Protein AF-A0A7S2SQF0-F1 (afdb_monomer)

Mean predicted aligned error: 17.03 Å

Secondary structure (DSSP, 8-state):
----------S------------------HHHHHHHHHHTT--------------------------------TT--HHHHHHHHHHHHHHTTHHHH-TT-S-GGG-PPPPTTEEE-SSTTEEEE-STTTTT-EEE-S-SSSS--S-HHHHTTS-HHHHHHHHHHHHHHHHHHHHHTGGGS-HHHHHHHHHHHHHHHHHHHH--HHHHHHHHHHHHHH--

Solvent-accessible surface area (backbone atoms only — not comparable to full-atom values): 14248 Å² total; per-residue (Å²): 142,84,82,89,81,86,86,87,78,82,96,79,85,89,85,79,88,85,85,89,84,89,84,80,91,76,92,74,53,76,70,58,58,61,54,56,70,64,58,81,79,70,86,79,91,82,82,88,84,90,80,90,80,86,91,84,83,90,78,92,73,90,72,75,76,76,75,77,78,72,74,71,66,85,80,63,54,69,26,45,54,50,51,48,52,48,48,52,57,26,57,80,39,32,73,51,38,39,71,73,55,69,63,62,93,77,43,71,79,72,58,92,52,38,44,69,68,93,42,90,40,33,30,38,21,73,33,93,91,36,56,76,43,75,49,73,64,52,66,84,82,60,84,78,52,88,40,70,80,56,53,71,71,50,56,45,62,56,50,40,49,32,33,42,49,14,47,53,47,50,50,51,53,50,60,76,46,44,87,83,40,59,71,66,60,49,52,53,51,51,53,51,51,51,54,49,46,55,51,50,69,66,59,55,35,71,61,29,46,55,41,30,53,52,54,60,62,71,77,108

pLDDT: mean 78.02, std 21.54, range [37.31, 98.44]

Foldseek 3Di:
DDDDDDDDDDPPDDDDDDDDDDDDDDPDDPVNVVVVVVPVPDDDDDDDDDDDDDDDDDDDDPPPPPPPPPVPPVPADPLQVVLLVLLVLCLVQVCQLPVCPQVLVPQDDDDPQWDDDPDRQWIQGHDPVRHGPIGRPTDPPDDQPSDSVRSSPDQLVSSLVSSLRSLVVVLVVLVVCVVVDDPVCSVVVNVVSVVVNVVSVVDDRVVSVVSSVVRVVVVD

Organism: NCBI:txid96639

Structure (mmCIF, N/CA/C/O backbone):
data_AF-A0A7S2SQF0-F1
#
_entry.id   AF-A0A7S2SQF0-F1
#
loop_
_atom_site.group_PDB
_atom_site.id
_atom_site.type_symbol
_atom_site.label_atom_id
_atom_site.label_alt_id
_atom_site.label_comp_id
_atom_site.label_asym_id
_atom_site.label_entity_id
_atom_site.label_seq_id
_atom_site.pdbx_PDB_ins_code
_atom_site.Cartn_x
_atom_site.Cartn_y
_atom_site.Cartn_z
_atom_site.occupancy
_atom_site.B_iso_or_equiv
_atom_site.auth_seq_id
_atom_site.auth_comp_id
_atom_site.auth_asym_id
_atom_site.auth_atom_id
_atom_site.pdbx_PDB_model_num
ATOM 1 N N . MET A 1 1 ? 41.774 39.369 -26.137 1.00 52.53 1 MET A N 1
ATOM 2 C CA . MET A 1 1 ? 41.280 40.524 -25.366 1.00 52.53 1 MET A CA 1
ATOM 3 C C . MET A 1 1 ? 39.930 40.879 -25.949 1.00 52.53 1 MET A C 1
ATOM 5 O O . MET A 1 1 ? 39.892 41.447 -27.031 1.00 52.53 1 MET A O 1
ATOM 9 N N . MET A 1 2 ? 38.853 40.401 -25.329 1.00 57.66 2 MET A N 1
ATOM 10 C CA . MET A 1 2 ? 37.502 40.868 -25.622 1.00 57.66 2 MET A CA 1
ATOM 11 C C . MET A 1 2 ? 36.942 41.426 -24.329 1.00 57.66 2 MET A C 1
ATOM 13 O O . MET A 1 2 ? 37.051 40.792 -23.280 1.00 57.66 2 MET A O 1
ATOM 17 N N . ASP A 1 3 ? 36.501 42.661 -24.481 1.00 54.75 3 ASP A N 1
ATOM 18 C CA . ASP A 1 3 ? 36.140 43.633 -23.474 1.00 54.75 3 ASP A CA 1
ATOM 19 C C . ASP A 1 3 ? 34.702 43.424 -22.991 1.00 54.75 3 ASP A C 1
ATOM 21 O O . ASP A 1 3 ? 33.884 42.777 -23.652 1.00 54.75 3 ASP A O 1
ATOM 25 N N . GLU A 1 4 ? 34.456 43.980 -21.818 1.00 59.50 4 GLU A N 1
ATOM 26 C CA . GLU A 1 4 ? 33.266 43.926 -20.983 1.00 59.50 4 GLU A CA 1
ATOM 27 C C . GLU A 1 4 ? 32.036 44.595 -21.632 1.00 59.50 4 GLU A C 1
ATOM 29 O O . GLU A 1 4 ? 32.144 45.598 -22.338 1.00 59.50 4 GLU A O 1
ATOM 34 N N . SER A 1 5 ? 30.833 44.084 -21.339 1.00 61.44 5 SER A N 1
ATOM 35 C CA . SER A 1 5 ? 29.612 44.907 -21.259 1.00 61.44 5 SER A CA 1
ATOM 36 C C . SER A 1 5 ? 28.491 44.175 -20.520 1.00 61.44 5 SER A C 1
ATOM 38 O O . SER A 1 5 ? 27.762 43.366 -21.092 1.00 61.44 5 SER A O 1
ATOM 40 N N . ASP A 1 6 ? 28.445 44.457 -19.217 1.00 53.28 6 ASP A N 1
ATOM 41 C CA . ASP A 1 6 ? 27.285 44.958 -18.465 1.00 53.28 6 ASP A CA 1
ATOM 42 C C . ASP A 1 6 ? 25.873 44.450 -18.813 1.00 53.28 6 ASP A C 1
ATOM 44 O O . ASP A 1 6 ? 25.260 44.890 -19.785 1.00 53.28 6 ASP A O 1
ATOM 48 N N . ASP A 1 7 ? 25.279 43.685 -17.887 1.00 59.47 7 ASP A N 1
ATOM 49 C CA . ASP A 1 7 ? 23.885 43.923 -17.471 1.00 59.47 7 ASP A CA 1
ATOM 50 C C . ASP A 1 7 ? 23.666 43.449 -16.016 1.00 59.47 7 ASP A C 1
ATOM 52 O O . ASP A 1 7 ? 22.943 42.490 -15.735 1.00 59.47 7 ASP A O 1
ATOM 56 N N . ASP A 1 8 ? 24.341 44.118 -15.075 1.00 59.03 8 ASP A N 1
ATOM 57 C CA . ASP A 1 8 ? 24.091 44.012 -13.634 1.00 59.03 8 ASP A CA 1
ATOM 58 C C . ASP A 1 8 ? 22.970 44.995 -13.245 1.00 59.03 8 ASP A C 1
ATOM 60 O O . ASP A 1 8 ? 23.157 46.215 -13.213 1.00 59.03 8 ASP A O 1
ATOM 64 N N . LYS A 1 9 ? 21.769 44.480 -12.955 1.00 57.50 9 LYS A N 1
ATOM 65 C CA . LYS A 1 9 ? 20.631 45.291 -12.481 1.00 57.50 9 LYS A CA 1
ATOM 66 C C . LYS A 1 9 ? 20.420 45.097 -10.972 1.00 57.50 9 LYS A C 1
ATOM 68 O O . LYS A 1 9 ? 20.174 43.969 -10.539 1.00 57.50 9 LYS A O 1
ATOM 73 N N . PRO A 1 10 ? 20.457 46.168 -10.152 1.00 56.56 10 PRO A N 1
ATOM 74 C CA . PRO A 1 10 ? 20.368 46.056 -8.698 1.00 56.56 10 PRO A CA 1
ATOM 75 C C . PRO A 1 10 ? 18.951 45.740 -8.191 1.00 56.56 10 PRO A C 1
ATOM 77 O O . PRO A 1 10 ? 17.954 46.342 -8.589 1.00 56.56 10 PRO A O 1
ATOM 80 N N . LEU A 1 11 ? 18.899 44.826 -7.219 1.00 47.06 11 LEU A N 1
ATOM 81 C CA . LEU A 1 11 ? 17.721 44.234 -6.568 1.00 47.06 11 LEU A CA 1
ATOM 82 C C . LEU A 1 11 ? 17.042 45.152 -5.522 1.00 47.06 11 LEU A C 1
ATOM 84 O O . LEU A 1 11 ? 16.548 44.680 -4.500 1.00 47.06 11 LEU A O 1
ATOM 88 N N . ALA A 1 12 ? 17.054 46.470 -5.723 1.00 53.91 12 ALA A N 1
ATOM 89 C CA . ALA A 1 12 ? 16.704 47.434 -4.679 1.00 53.91 12 ALA A CA 1
ATOM 90 C C . ALA A 1 12 ? 15.716 48.499 -5.164 1.00 53.91 12 ALA A C 1
ATOM 92 O O . ALA A 1 12 ? 16.049 49.676 -5.173 1.00 53.91 12 ALA A O 1
ATOM 93 N N . GLN A 1 13 ? 14.504 48.105 -5.572 1.00 55.41 13 GLN A N 1
ATOM 94 C CA . GLN A 1 13 ? 13.371 49.031 -5.749 1.00 55.41 13 GLN A CA 1
ATOM 95 C C . GLN A 1 13 ? 12.065 48.266 -6.016 1.00 55.41 13 GLN A C 1
ATOM 97 O O . GLN A 1 13 ? 11.598 48.203 -7.142 1.00 55.41 13 GLN A O 1
ATOM 102 N N . LEU A 1 14 ? 11.463 47.656 -4.990 1.00 51.16 14 LEU A N 1
ATOM 103 C CA . LEU A 1 14 ? 10.037 47.271 -5.014 1.00 51.16 14 LEU A CA 1
ATOM 104 C C . LEU A 1 14 ? 9.508 47.029 -3.590 1.00 51.16 14 LEU A C 1
ATOM 106 O O . LEU A 1 14 ? 8.888 46.022 -3.269 1.00 51.16 14 LEU A O 1
ATOM 110 N N . GLN A 1 15 ? 9.764 48.001 -2.717 1.00 52.03 15 GLN A N 1
ATOM 111 C CA . GLN A 1 15 ? 8.968 48.240 -1.517 1.00 52.03 15 GLN A CA 1
ATOM 112 C C . GLN A 1 15 ? 8.617 49.727 -1.483 1.00 52.03 15 GLN A C 1
ATOM 114 O O . GLN A 1 15 ? 9.420 50.534 -1.024 1.00 52.03 15 GLN A O 1
ATOM 119 N N . LYS A 1 16 ? 7.433 50.089 -1.995 1.00 50.62 16 LYS A N 1
ATOM 120 C CA . LYS A 1 16 ? 6.630 51.185 -1.436 1.00 50.62 16 LYS A CA 1
ATOM 121 C C . LYS A 1 16 ? 5.192 51.182 -1.971 1.00 50.62 16 LYS A C 1
ATOM 123 O O . LYS A 1 16 ? 4.954 51.466 -3.137 1.00 50.62 16 LYS A O 1
ATOM 128 N N . GLU A 1 17 ? 4.290 50.812 -1.063 1.00 45.66 17 GLU A N 1
ATOM 129 C CA . GLU A 1 17 ? 2.995 51.443 -0.765 1.00 45.66 17 GLU A CA 1
ATOM 130 C C . GLU A 1 17 ? 2.011 51.739 -1.911 1.00 45.66 17 GLU A C 1
ATOM 132 O O . GLU A 1 17 ? 2.195 52.656 -2.708 1.00 45.66 17 GLU A O 1
ATOM 137 N N . LYS A 1 18 ? 0.846 51.080 -1.841 1.00 50.47 18 LYS A N 1
ATOM 138 C CA . LYS A 1 18 ? -0.435 51.796 -1.889 1.00 50.47 18 LYS A CA 1
ATOM 139 C C . LYS A 1 18 ? -1.487 51.105 -1.021 1.00 50.47 18 LYS A C 1
ATOM 141 O O . LYS A 1 18 ? -1.821 49.941 -1.226 1.00 50.47 18 LYS A O 1
ATOM 146 N N . GLU A 1 19 ? -1.942 51.865 -0.035 1.00 44.88 19 GLU A N 1
ATOM 147 C CA . GLU A 1 19 ? -3.097 51.639 0.825 1.00 44.88 19 GLU A CA 1
ATOM 148 C C . GLU A 1 19 ? -4.418 51.847 0.060 1.00 44.88 19 GLU A C 1
ATOM 150 O O . GLU A 1 19 ? -4.466 52.640 -0.881 1.00 44.88 19 GLU A O 1
ATOM 155 N N . GLY A 1 20 ? -5.481 51.200 0.557 1.00 40.94 20 GLY A N 1
ATOM 156 C CA . GLY A 1 20 ? -6.865 51.689 0.505 1.00 40.94 20 GLY A CA 1
ATOM 157 C C . GLY A 1 20 ? -7.741 51.205 -0.654 1.00 40.94 20 GLY A C 1
ATOM 158 O O . GLY A 1 20 ? -7.654 51.742 -1.749 1.00 40.94 20 GLY A O 1
ATOM 159 N N . ASP A 1 21 ? -8.649 50.258 -0.388 1.00 41.44 21 ASP A N 1
ATOM 160 C CA . ASP A 1 21 ? -10.083 50.587 -0.330 1.00 41.44 21 ASP A CA 1
ATOM 161 C C . ASP A 1 21 ? -10.908 49.468 0.326 1.00 41.44 21 ASP A C 1
ATOM 163 O O . ASP A 1 21 ? -10.602 48.278 0.221 1.00 41.44 21 ASP A O 1
ATOM 167 N N . ALA A 1 22 ? -11.922 49.898 1.067 1.00 49.25 22 ALA A N 1
ATOM 168 C CA . ALA A 1 22 ? -12.815 49.095 1.885 1.00 49.25 22 ALA A CA 1
ATOM 169 C C . ALA A 1 22 ? -13.931 48.448 1.051 1.00 49.25 22 ALA A C 1
ATOM 171 O O . ALA A 1 22 ? -14.516 49.129 0.215 1.00 49.25 22 ALA A O 1
ATOM 172 N N . ASP A 1 23 ? -14.313 47.198 1.354 1.00 43.94 23 ASP A N 1
ATOM 173 C CA . ASP A 1 23 ? -15.718 46.803 1.190 1.00 43.94 23 ASP A CA 1
ATOM 174 C C . ASP A 1 23 ? -16.153 45.602 2.061 1.00 43.94 23 ASP A C 1
ATOM 176 O O . ASP A 1 23 ? -15.775 44.453 1.843 1.00 43.94 23 ASP A O 1
ATOM 180 N N . SER A 1 24 ? -16.989 45.946 3.044 1.00 52.28 24 SER A N 1
ATOM 181 C CA . SER A 1 24 ? -18.146 45.219 3.584 1.00 52.28 24 SER A CA 1
ATOM 182 C C . SER A 1 24 ? -17.994 43.788 4.134 1.00 52.28 24 SER A C 1
ATOM 184 O O . SER A 1 24 ? -18.243 42.787 3.458 1.00 52.28 24 SER A O 1
ATOM 186 N N . ASP A 1 25 ? -17.785 43.723 5.454 1.00 47.81 25 ASP A N 1
ATOM 187 C CA . ASP A 1 25 ? -18.244 42.627 6.310 1.00 47.81 25 ASP A CA 1
ATOM 188 C C . ASP A 1 25 ? -19.782 42.580 6.333 1.00 47.81 25 ASP A C 1
ATOM 190 O O . ASP A 1 25 ? -20.444 43.482 6.850 1.00 47.81 25 ASP A O 1
ATOM 194 N N . ASN A 1 26 ? -20.357 41.496 5.811 1.00 57.09 26 ASN A N 1
ATOM 195 C CA . ASN A 1 26 ? -21.717 41.086 6.146 1.00 57.09 26 ASN A CA 1
ATOM 196 C C . ASN A 1 26 ? -21.656 39.776 6.934 1.00 57.09 26 ASN A C 1
ATOM 198 O O . ASN A 1 26 ? -21.554 38.685 6.365 1.00 57.09 26 ASN A O 1
ATOM 202 N N . ASP A 1 27 ? -21.756 39.914 8.256 1.00 53.12 27 ASP A N 1
ATOM 203 C CA . ASP A 1 27 ? -22.044 38.845 9.207 1.00 53.12 27 ASP A CA 1
ATOM 204 C C . ASP A 1 27 ? -23.398 38.197 8.872 1.00 53.12 27 ASP A C 1
ATOM 206 O O . ASP A 1 27 ? -24.470 38.654 9.273 1.00 53.12 27 ASP A O 1
ATOM 210 N N . LEU A 1 28 ? -23.359 37.101 8.114 1.00 61.50 28 LEU A N 1
ATOM 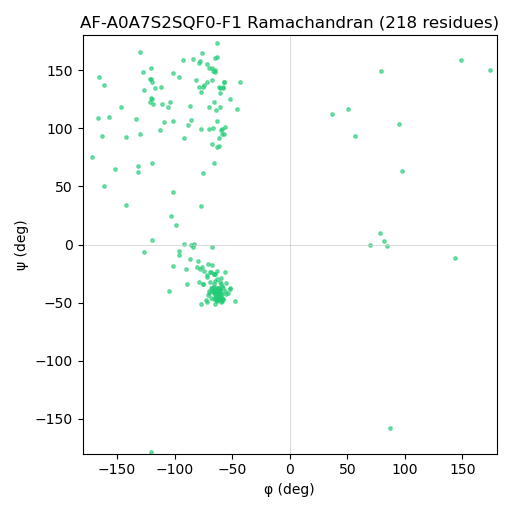211 C CA . LEU A 1 28 ? -24.511 36.225 7.925 1.00 61.50 28 LEU A CA 1
ATOM 212 C C . LEU A 1 28 ? -24.544 35.194 9.049 1.00 61.50 28 LEU A C 1
ATOM 214 O O . LEU A 1 28 ? -23.643 34.366 9.193 1.00 61.50 28 LEU A O 1
ATOM 218 N N . THR A 1 29 ? -25.620 35.209 9.830 1.00 69.12 29 THR A N 1
ATOM 219 C CA . THR A 1 29 ? -25.806 34.244 10.911 1.00 69.12 29 THR A CA 1
ATOM 220 C C . THR A 1 29 ? -26.007 32.830 10.355 1.00 69.12 29 THR A C 1
ATOM 222 O O . THR A 1 29 ? -26.546 32.617 9.265 1.00 69.12 29 THR A O 1
ATOM 225 N N . LEU A 1 30 ? -25.627 31.817 11.139 1.00 58.38 30 LEU A N 1
ATOM 226 C CA . LEU A 1 30 ? -25.796 30.398 10.787 1.00 58.38 30 LEU A CA 1
ATOM 227 C C . LEU A 1 30 ? -27.270 30.034 10.481 1.00 58.38 30 LEU A C 1
ATOM 229 O O . LEU A 1 30 ? -27.547 29.094 9.732 1.00 58.38 30 LEU A O 1
ATOM 233 N N . ALA A 1 31 ? -28.221 30.814 11.011 1.00 68.44 31 ALA A N 1
ATOM 234 C CA . ALA A 1 31 ? -29.650 30.682 10.745 1.00 68.44 31 ALA A CA 1
ATOM 235 C C . ALA A 1 31 ? -30.039 31.078 9.304 1.00 68.44 31 ALA A C 1
ATOM 237 O O . ALA A 1 31 ? -30.939 30.459 8.723 1.00 68.44 31 ALA A O 1
ATOM 238 N N . ASP A 1 32 ? -29.335 32.035 8.696 1.00 62.94 32 ASP A N 1
ATOM 239 C CA . ASP A 1 32 ? -29.613 32.515 7.338 1.00 62.94 32 ASP A CA 1
ATOM 240 C C . ASP A 1 32 ? -29.060 31.564 6.263 1.00 62.94 32 ASP A C 1
ATOM 242 O O . ASP A 1 32 ? -29.709 31.333 5.236 1.00 62.94 32 ASP A O 1
ATOM 246 N N . MET A 1 33 ? -27.938 30.883 6.535 1.00 62.34 33 MET A N 1
ATOM 247 C CA . MET A 1 33 ? -27.425 29.815 5.659 1.00 62.34 33 MET A CA 1
ATOM 248 C C . MET A 1 33 ? -28.359 28.591 5.605 1.00 62.34 33 MET A C 1
ATOM 250 O O . MET A 1 33 ? -28.563 28.005 4.538 1.00 62.34 33 MET A O 1
ATOM 254 N N . LEU A 1 34 ? -28.996 28.227 6.723 1.00 65.38 34 LEU A N 1
ATOM 255 C CA . LEU A 1 34 ? -29.914 27.079 6.803 1.00 65.38 34 LEU A CA 1
ATOM 256 C C . LEU A 1 34 ? -31.256 27.307 6.084 1.00 65.38 34 LEU A C 1
ATOM 258 O O . LEU A 1 34 ? -31.871 26.340 5.619 1.00 65.38 34 LEU A O 1
ATOM 262 N N . LYS A 1 35 ? -31.709 28.561 5.942 1.00 62.31 35 LYS A N 1
ATOM 263 C CA . LYS A 1 35 ? -32.897 28.903 5.135 1.00 62.31 35 LYS A CA 1
ATOM 264 C C . LYS A 1 35 ? -32.621 28.848 3.633 1.00 62.31 35 LYS A C 1
ATOM 266 O O . LYS A 1 35 ? -33.496 28.418 2.882 1.00 62.31 35 LYS A O 1
ATOM 271 N N . LYS A 1 36 ? -31.406 29.195 3.196 1.00 54.03 36 LYS A N 1
ATOM 272 C CA . LYS A 1 36 ? -31.031 29.189 1.772 1.00 54.03 36 LYS A CA 1
ATOM 273 C C . LYS A 1 36 ? -30.972 27.767 1.192 1.00 54.03 36 LYS A C 1
ATOM 275 O O . LYS A 1 36 ? -31.497 27.525 0.112 1.00 54.03 36 LYS A O 1
ATOM 280 N N . ILE A 1 37 ? -30.494 26.790 1.969 1.00 57.91 37 ILE A N 1
ATOM 281 C CA . ILE A 1 37 ? -30.406 25.373 1.552 1.00 57.91 37 ILE A CA 1
ATOM 282 C C . ILE A 1 37 ? -31.791 24.703 1.415 1.00 57.91 37 ILE A C 1
ATOM 284 O O . ILE A 1 37 ? -31.954 23.741 0.664 1.00 57.91 37 ILE A O 1
ATOM 288 N N . LYS A 1 38 ? -32.825 25.207 2.103 1.00 51.97 38 LYS A N 1
ATOM 289 C CA . LYS A 1 38 ? -34.189 24.649 2.024 1.00 51.97 38 LYS A CA 1
ATOM 290 C C . LYS A 1 38 ? -35.030 25.219 0.875 1.00 51.97 38 LYS A C 1
ATOM 292 O O . LYS A 1 38 ? -36.066 24.633 0.567 1.00 51.97 38 LYS A O 1
ATOM 297 N N . SER A 1 39 ? -34.596 26.304 0.227 1.00 47.59 39 SER A N 1
ATOM 298 C CA . SER A 1 39 ? -35.373 26.975 -0.830 1.00 47.59 39 SER A CA 1
ATOM 299 C C . SER A 1 39 ? -35.097 26.440 -2.246 1.00 47.59 39 SER A C 1
ATOM 301 O O . SER A 1 39 ? -35.976 26.503 -3.100 1.00 47.59 39 SER A O 1
ATOM 303 N N . ASP A 1 40 ? -33.957 25.777 -2.472 1.00 43.72 40 ASP A N 1
ATOM 304 C CA . ASP A 1 40 ? -33.598 25.214 -3.790 1.00 43.72 40 ASP A CA 1
ATOM 305 C C . ASP A 1 40 ? -34.209 23.828 -4.079 1.00 43.72 40 ASP A C 1
ATOM 307 O O . ASP A 1 40 ? -34.021 23.256 -5.153 1.00 43.72 40 ASP A O 1
ATOM 311 N N . ARG A 1 41 ? -35.000 23.272 -3.149 1.00 46.66 41 ARG A N 1
ATOM 312 C CA . ARG A 1 41 ? -35.647 21.951 -3.302 1.00 46.66 41 ARG A CA 1
ATOM 313 C C . ARG A 1 41 ? -37.113 22.015 -3.745 1.00 46.66 41 ARG A C 1
ATOM 315 O O . ARG A 1 41 ? -37.838 21.026 -3.641 1.00 46.66 41 ARG A O 1
ATOM 322 N N . ALA A 1 42 ? -37.568 23.149 -4.263 1.00 51.16 42 ALA A N 1
ATOM 323 C CA . ALA A 1 42 ? -38.922 23.282 -4.778 1.00 51.16 42 ALA A CA 1
ATOM 324 C C . ALA A 1 42 ? -38.944 24.159 -6.030 1.00 51.16 42 ALA A C 1
ATOM 326 O O . ALA A 1 42 ? -39.081 25.369 -5.933 1.00 51.16 42 ALA A O 1
ATOM 327 N N . THR A 1 43 ? -38.835 23.552 -7.216 1.00 43.00 43 THR A N 1
ATOM 328 C CA . THR A 1 43 ? -39.705 23.831 -8.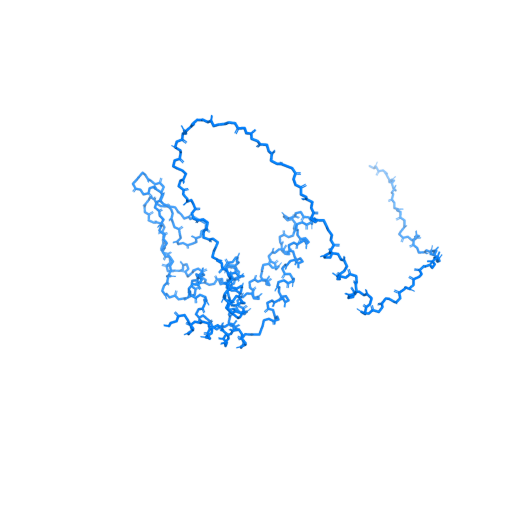379 1.00 43.00 43 THR A CA 1
ATOM 329 C C . THR A 1 43 ? -39.241 23.076 -9.630 1.00 43.00 43 THR A C 1
ATOM 331 O O . THR A 1 43 ? -38.059 22.853 -9.846 1.00 43.00 43 THR A O 1
ATOM 334 N N . LYS A 1 44 ? -40.224 22.751 -10.485 1.00 42.91 44 LYS A N 1
ATOM 335 C CA . LYS A 1 44 ? -40.145 22.195 -11.856 1.00 42.91 44 LYS A CA 1
ATOM 336 C C . LYS A 1 44 ? -40.321 20.678 -12.007 1.00 42.91 44 LYS A C 1
ATOM 338 O O . LYS A 1 44 ? -39.522 19.976 -12.613 1.00 42.91 44 LYS A O 1
ATOM 343 N N . LYS A 1 45 ? -41.522 20.218 -11.633 1.00 44.28 45 LYS A N 1
ATOM 344 C CA . LYS A 1 45 ? -42.266 19.242 -12.450 1.00 44.28 45 LYS A CA 1
ATOM 345 C C . LYS A 1 45 ? -42.747 19.950 -13.726 1.00 44.28 45 LYS A C 1
ATOM 347 O O . LYS A 1 45 ? -43.551 20.875 -13.626 1.00 44.28 45 LYS A O 1
ATOM 352 N N . LYS A 1 46 ? -42.313 19.509 -14.911 1.00 43.28 46 LYS A N 1
ATOM 353 C CA . LYS A 1 46 ? -42.980 19.825 -16.187 1.00 43.28 46 LYS A CA 1
ATOM 354 C C . LYS A 1 46 ? -43.288 18.533 -16.946 1.00 43.28 46 LYS A C 1
ATOM 356 O O . LYS A 1 46 ? -42.471 17.624 -17.018 1.00 43.28 46 LYS A O 1
ATOM 361 N N . LYS A 1 47 ? -44.529 18.467 -17.423 1.00 37.34 47 LYS A N 1
ATOM 362 C CA . LYS A 1 47 ? -45.230 17.348 -18.062 1.00 37.34 47 LYS A CA 1
ATOM 363 C C . LYS A 1 47 ? -45.138 17.464 -19.601 1.00 37.34 47 LYS A C 1
ATOM 365 O O . LYS A 1 47 ? -45.363 18.563 -20.093 1.00 37.34 47 LYS A O 1
ATOM 370 N N . VAL A 1 48 ? -45.018 16.300 -20.279 1.00 40.56 48 VAL A N 1
ATOM 371 C CA . VAL A 1 48 ? -45.638 15.913 -21.592 1.00 40.56 48 VAL A CA 1
ATOM 372 C C . VAL A 1 48 ? -44.953 16.475 -22.876 1.00 40.56 48 VAL A C 1
ATOM 374 O O . VAL A 1 48 ? -44.401 17.565 -22.774 1.00 40.56 48 VAL A O 1
ATOM 377 N N . PRO A 1 49 ? -44.954 15.810 -24.078 1.00 47.97 49 PRO A N 1
ATOM 378 C CA . PRO A 1 49 ? -45.814 14.706 -24.563 1.00 47.97 49 PRO A CA 1
ATOM 379 C C . PRO A 1 49 ? -45.164 13.451 -25.193 1.00 47.97 49 PRO A C 1
ATOM 381 O O . PRO A 1 49 ? -44.022 13.429 -25.639 1.00 47.97 49 PRO A O 1
ATOM 384 N N . LYS A 1 50 ? -46.019 12.419 -25.303 1.00 44.31 50 LYS A N 1
ATOM 385 C CA . LYS A 1 50 ? -45.887 11.186 -26.097 1.00 44.31 50 LYS A CA 1
ATOM 386 C C . LYS A 1 50 ? -45.776 11.481 -27.602 1.00 44.31 50 LYS A C 1
ATOM 388 O O . LYS A 1 50 ? -46.636 12.174 -28.142 1.00 44.31 50 LYS A O 1
ATOM 393 N N . LYS A 1 51 ? -44.846 10.820 -28.299 1.00 47.09 51 LYS A N 1
ATOM 394 C CA . LYS A 1 51 ? -44.962 10.529 -29.738 1.00 47.09 51 LYS A CA 1
ATOM 395 C C . LYS A 1 51 ? -44.932 9.018 -29.968 1.00 47.09 51 LYS A C 1
ATOM 397 O O . LYS A 1 51 ? -44.031 8.330 -29.503 1.00 47.09 51 LYS A O 1
ATOM 402 N N . LYS A 1 52 ? -45.969 8.537 -30.660 1.00 43.72 52 LYS A N 1
ATOM 403 C CA . LYS A 1 52 ? -46.065 7.215 -31.287 1.00 43.72 52 LYS A CA 1
ATOM 404 C C . LYS A 1 52 ? -45.148 7.191 -32.516 1.00 43.72 52 LYS A C 1
ATOM 406 O O . LYS A 1 52 ? -45.134 8.162 -33.267 1.00 43.72 52 LYS A O 1
ATOM 411 N N . GLY A 1 53 ? -44.452 6.084 -32.737 1.00 37.31 53 GLY A N 1
ATOM 412 C CA . GLY A 1 53 ? -43.674 5.798 -33.942 1.00 37.31 53 GLY A CA 1
ATOM 413 C C . GLY A 1 53 ? -43.415 4.296 -34.009 1.00 37.31 53 GLY A C 1
ATOM 414 O O . GLY A 1 53 ? -43.213 3.677 -32.971 1.00 37.31 53 GLY A O 1
ATOM 415 N N . ALA A 1 54 ? -43.560 3.725 -35.197 1.00 40.25 54 ALA A N 1
ATOM 416 C CA . ALA A 1 54 ? -43.935 2.343 -35.463 1.00 40.25 54 ALA A CA 1
ATOM 417 C C . ALA A 1 54 ? -42.831 1.286 -35.261 1.00 40.25 54 ALA A C 1
ATOM 419 O O . ALA A 1 54 ? -41.646 1.588 -35.164 1.00 40.25 54 ALA A O 1
ATOM 420 N N . ALA A 1 55 ? -43.293 0.037 -35.204 1.00 40.12 55 ALA A N 1
ATOM 421 C CA . ALA A 1 55 ? -42.543 -1.199 -35.026 1.00 40.12 55 ALA A CA 1
ATOM 422 C C . ALA A 1 55 ? -41.846 -1.697 -36.306 1.00 40.12 55 ALA A C 1
ATOM 424 O O . ALA A 1 55 ? -42.335 -1.420 -37.399 1.00 40.12 55 ALA A O 1
ATOM 425 N N . MET A 1 56 ? -40.777 -2.491 -36.110 1.00 43.47 56 MET A N 1
ATOM 426 C CA . MET A 1 56 ? -40.323 -3.720 -36.820 1.00 43.47 56 MET A CA 1
ATOM 427 C C . MET A 1 56 ? -38.773 -3.824 -36.805 1.00 43.47 56 MET A C 1
ATOM 429 O O . MET A 1 56 ? -38.112 -2.802 -36.644 1.00 43.47 56 MET A O 1
ATOM 433 N N . PRO A 1 57 ? -38.161 -5.011 -37.000 1.00 47.66 57 PRO A N 1
ATOM 434 C CA . PRO A 1 57 ? -38.145 -6.168 -36.108 1.00 47.66 57 PRO A CA 1
ATOM 435 C C . PRO A 1 57 ? -36.703 -6.564 -35.689 1.00 47.66 57 PRO A C 1
ATOM 437 O O . PRO A 1 57 ? -35.721 -5.909 -36.025 1.00 47.66 57 PRO A O 1
ATOM 440 N N . GLU A 1 58 ? -36.620 -7.636 -34.902 1.00 42.81 58 GLU A N 1
ATOM 441 C CA . GLU A 1 58 ? -35.455 -8.237 -34.243 1.00 42.81 58 GLU A CA 1
ATOM 442 C C . GLU A 1 58 ? -34.158 -8.378 -35.060 1.00 42.81 58 GLU A C 1
ATOM 444 O O . GLU A 1 58 ? -34.142 -8.910 -36.166 1.00 42.81 58 GLU A O 1
ATOM 449 N N . ALA A 1 59 ? -33.037 -8.100 -34.387 1.00 47.31 59 ALA A N 1
ATOM 450 C CA . ALA A 1 59 ? -31.801 -8.859 -34.557 1.00 47.31 59 ALA A CA 1
ATOM 451 C C . ALA A 1 59 ? -31.231 -9.180 -33.167 1.00 47.31 59 ALA A C 1
ATOM 453 O O . ALA A 1 59 ? -30.760 -8.305 -32.434 1.00 47.31 59 ALA A O 1
ATOM 454 N N . ALA A 1 60 ? -31.329 -10.451 -32.783 1.00 51.62 60 ALA A N 1
ATOM 455 C CA . ALA A 1 60 ? -30.831 -10.985 -31.527 1.00 51.62 60 ALA A CA 1
ATOM 456 C C . ALA A 1 60 ? -29.295 -10.930 -31.490 1.00 51.62 60 ALA A C 1
ATOM 458 O O . ALA A 1 60 ? -28.613 -11.794 -32.035 1.00 51.62 60 ALA A O 1
ATOM 459 N N . SER A 1 61 ? -28.738 -9.933 -30.803 1.00 49.66 61 SER A N 1
ATOM 460 C CA . SER A 1 61 ? -27.337 -9.952 -30.388 1.00 49.66 61 SER A CA 1
ATOM 461 C C . SER A 1 61 ? -27.281 -10.330 -28.911 1.00 49.66 61 SER A C 1
ATOM 463 O O . SER A 1 61 ? -27.660 -9.546 -28.037 1.00 49.66 61 SER A O 1
ATOM 465 N N . LYS A 1 62 ? -26.846 -11.567 -28.633 1.00 51.78 62 LYS A N 1
ATOM 466 C CA . LYS A 1 62 ? -26.485 -12.041 -27.290 1.00 51.78 62 LYS A CA 1
ATOM 467 C C . LYS A 1 62 ? -25.320 -11.194 -26.778 1.00 51.78 62 LYS A C 1
ATOM 469 O O . LYS A 1 62 ? -24.158 -11.563 -26.903 1.00 51.78 62 LYS A O 1
ATOM 474 N N . ARG A 1 63 ? -25.642 -10.045 -26.189 1.00 44.00 63 ARG A N 1
ATOM 475 C CA . ARG A 1 63 ? -24.710 -9.268 -25.384 1.00 44.00 63 ARG A CA 1
ATOM 476 C C . ARG A 1 63 ? -24.619 -9.964 -24.035 1.00 44.00 63 ARG A C 1
ATOM 478 O O . ARG A 1 63 ? -25.519 -9.864 -23.202 1.00 44.00 63 ARG A O 1
ATOM 485 N N . THR A 1 64 ? -23.558 -10.741 -23.871 1.00 42.81 64 THR A N 1
ATOM 486 C CA . THR A 1 64 ? -23.114 -11.296 -22.598 1.00 42.81 64 THR A CA 1
ATOM 487 C C . THR A 1 64 ? -23.161 -10.171 -21.571 1.00 42.81 64 THR A C 1
ATOM 489 O O . THR A 1 64 ? -22.500 -9.146 -21.739 1.00 42.81 64 THR A O 1
ATOM 492 N N . LYS A 1 65 ? -24.010 -10.322 -20.549 1.00 41.06 65 LYS A N 1
ATOM 493 C CA . LYS A 1 65 ? -24.012 -9.440 -19.384 1.00 41.06 65 LYS A CA 1
ATOM 494 C C . LYS A 1 65 ? -22.628 -9.550 -18.758 1.00 41.06 65 LYS A C 1
ATOM 496 O O . LYS A 1 65 ? -22.369 -10.484 -18.007 1.00 41.06 65 LYS A O 1
ATOM 501 N N . THR A 1 66 ? -21.749 -8.601 -19.051 1.00 43.16 66 THR A N 1
ATOM 502 C CA . THR A 1 66 ? -20.682 -8.240 -18.129 1.00 43.16 66 THR A CA 1
ATOM 503 C C . THR A 1 66 ? -21.400 -7.799 -16.866 1.00 43.16 66 THR A C 1
ATOM 505 O O . THR A 1 66 ? -21.981 -6.716 -16.793 1.00 43.16 66 THR A O 1
ATOM 508 N N . SER A 1 67 ? -21.473 -8.708 -15.898 1.00 43.75 67 SER A N 1
ATOM 509 C CA . SER A 1 67 ? -21.824 -8.373 -14.535 1.00 43.75 67 SER A CA 1
ATOM 510 C C . SER A 1 67 ? -20.750 -7.409 -14.055 1.00 43.75 67 SER A C 1
ATOM 512 O O . SER A 1 67 ? -19.704 -7.824 -13.560 1.00 43.75 67 SER A O 1
ATOM 514 N N . ASN A 1 68 ? -21.000 -6.112 -14.227 1.00 44.53 68 ASN A N 1
ATOM 515 C CA . ASN A 1 68 ? -20.411 -5.115 -13.359 1.00 44.53 68 ASN A CA 1
ATOM 516 C C . ASN A 1 68 ? -20.857 -5.507 -11.953 1.00 44.53 68 ASN A C 1
ATOM 518 O O . ASN A 1 68 ? -21.965 -5.184 -11.525 1.00 44.53 68 ASN A O 1
ATOM 522 N N . SER A 1 69 ? -20.000 -6.256 -11.264 1.00 41.84 69 SER A N 1
ATOM 523 C CA . SER A 1 69 ? -20.031 -6.421 -9.821 1.00 41.84 69 SER A CA 1
ATOM 524 C C . SER A 1 69 ? -19.699 -5.062 -9.213 1.00 41.84 69 SER A C 1
ATOM 526 O O . SER A 1 69 ? -18.624 -4.843 -8.665 1.00 41.84 69 SER A O 1
ATOM 528 N N . ALA A 1 70 ? -20.622 -4.111 -9.349 1.00 43.94 70 ALA A N 1
ATOM 529 C CA . ALA A 1 70 ? -20.725 -3.016 -8.416 1.00 43.94 70 ALA A CA 1
ATOM 530 C C . ALA A 1 70 ? -21.191 -3.664 -7.114 1.00 43.94 70 ALA A C 1
ATOM 532 O O . ALA A 1 70 ? -22.389 -3.814 -6.877 1.00 43.94 70 ALA A O 1
ATOM 533 N N . THR A 1 71 ? -20.233 -4.148 -6.325 1.00 47.03 71 THR A N 1
ATOM 534 C CA . THR A 1 71 ? -20.471 -4.597 -4.960 1.00 47.03 71 THR A CA 1
ATOM 535 C C . THR A 1 71 ? -21.094 -3.411 -4.245 1.00 47.03 71 THR A C 1
ATOM 537 O O . THR A 1 71 ? -20.417 -2.428 -3.947 1.00 47.03 71 THR A O 1
ATOM 540 N N . SER A 1 72 ? -22.414 -3.436 -4.078 1.00 44.84 72 SER A N 1
ATOM 541 C CA . SER A 1 72 ? -23.131 -2.367 -3.410 1.00 44.84 72 SER A CA 1
ATOM 542 C C . SER A 1 72 ? -22.626 -2.316 -1.972 1.00 44.84 72 SER A C 1
ATOM 544 O O . SER A 1 72 ? -22.969 -3.165 -1.156 1.00 44.84 72 SER A O 1
ATOM 546 N N . THR A 1 73 ? -21.817 -1.312 -1.647 1.00 53.84 73 THR A N 1
ATOM 547 C CA . THR A 1 73 ? -21.388 -1.002 -0.274 1.00 53.84 73 THR A CA 1
ATOM 548 C C . THR A 1 73 ? -22.547 -0.513 0.603 1.00 53.84 73 THR A C 1
ATOM 550 O O . THR A 1 73 ? -22.366 -0.276 1.797 1.00 53.84 73 THR A O 1
ATOM 553 N N . ALA A 1 74 ? -23.750 -0.393 0.028 1.00 47.62 74 ALA A N 1
ATOM 554 C CA . ALA A 1 74 ? -25.005 -0.107 0.706 1.00 47.62 74 ALA A CA 1
ATOM 555 C C . ALA A 1 74 ? -25.361 -1.240 1.687 1.00 47.62 74 ALA A C 1
ATOM 557 O O . ALA A 1 74 ? -26.094 -2.164 1.354 1.00 47.62 74 ALA A O 1
ATOM 558 N N . GLY A 1 75 ? -24.801 -1.178 2.896 1.00 59.34 75 GLY A N 1
ATOM 559 C CA . GLY A 1 75 ? -25.086 -2.116 3.984 1.00 59.34 75 GLY A CA 1
ATOM 560 C C . GLY A 1 75 ? -23.885 -2.461 4.863 1.00 59.34 75 GLY A C 1
ATOM 561 O O . GLY A 1 75 ? -24.072 -3.039 5.931 1.00 59.34 75 GLY A O 1
ATOM 562 N N . LEU A 1 76 ? -22.661 -2.101 4.462 1.00 60.41 76 LEU A N 1
ATOM 563 C CA . LEU A 1 76 ? -21.488 -2.346 5.298 1.00 60.41 76 LEU A CA 1
ATOM 564 C C . LEU A 1 76 ? -21.417 -1.312 6.435 1.00 60.41 76 LEU A C 1
ATOM 566 O O . LEU A 1 76 ? -21.540 -0.111 6.181 1.00 60.41 76 LEU A O 1
ATOM 570 N N . PRO A 1 77 ? -21.212 -1.744 7.692 1.00 69.94 77 PRO A N 1
ATOM 571 C CA . PRO A 1 77 ? -21.024 -0.820 8.802 1.00 69.94 77 PRO A CA 1
ATOM 572 C C . PRO A 1 77 ? -19.736 -0.010 8.618 1.00 69.94 77 PRO A C 1
ATOM 574 O O . PRO A 1 77 ? -18.760 -0.498 8.045 1.00 69.94 77 PRO A O 1
ATOM 577 N N . SER A 1 78 ? -19.734 1.220 9.141 1.00 78.44 78 SER A N 1
ATOM 578 C CA . SER A 1 78 ? -18.668 2.216 8.943 1.00 78.44 78 SER A CA 1
ATOM 579 C C . SER A 1 78 ? -17.263 1.651 9.172 1.00 78.44 78 SER A C 1
ATOM 581 O O . SER A 1 78 ? -16.412 1.783 8.300 1.00 78.44 78 SER A O 1
ATOM 583 N N . GLY A 1 79 ? -17.022 0.944 10.280 1.00 74.69 79 GLY A N 1
ATOM 584 C CA . GLY A 1 79 ? -15.706 0.370 10.561 1.00 74.69 79 GLY A CA 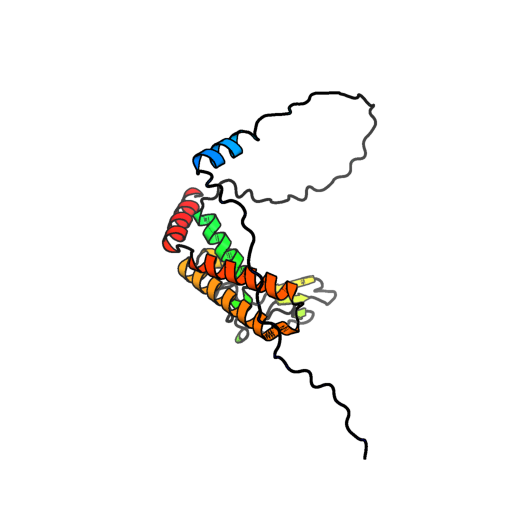1
ATOM 585 C C . GLY A 1 79 ? -15.240 -0.714 9.583 1.00 74.69 79 GLY A C 1
ATOM 586 O O . GLY A 1 79 ? -14.037 -0.882 9.400 1.00 74.69 79 GLY A O 1
ATOM 587 N N . ALA A 1 80 ? -16.148 -1.425 8.905 1.00 85.12 80 ALA A N 1
ATOM 588 C CA . ALA A 1 80 ? -15.755 -2.357 7.848 1.00 85.12 80 ALA A CA 1
ATOM 589 C C . ALA A 1 80 ? -15.246 -1.613 6.611 1.00 85.12 80 ALA A C 1
ATOM 591 O O . ALA A 1 80 ? -14.214 -1.989 6.057 1.00 85.12 80 ALA A O 1
ATOM 592 N N . LEU A 1 81 ? -15.917 -0.518 6.245 1.00 90.31 81 LEU A N 1
ATOM 593 C CA . LEU A 1 81 ? -15.492 0.361 5.157 1.00 90.31 81 LEU A CA 1
ATOM 594 C C . LEU A 1 81 ? -14.169 1.060 5.490 1.00 90.31 81 LEU A C 1
ATOM 596 O O . LEU A 1 81 ? -13.291 1.140 4.639 1.00 90.31 81 LEU A O 1
ATOM 600 N N . GLU A 1 82 ? -13.986 1.512 6.733 1.00 94.50 82 GLU A N 1
ATOM 601 C CA . GLU A 1 82 ? -12.739 2.147 7.176 1.00 94.50 82 GLU A CA 1
ATOM 602 C C . GLU A 1 82 ? -11.561 1.164 7.155 1.00 94.50 82 GLU A C 1
ATOM 604 O O . GLU A 1 82 ? -10.501 1.493 6.621 1.00 94.50 82 GLU A O 1
ATOM 609 N N . LYS A 1 83 ? -11.734 -0.065 7.668 1.00 95.50 83 LYS A N 1
ATOM 610 C CA . LYS A 1 83 ? -10.672 -1.082 7.612 1.00 95.50 83 LYS A CA 1
ATOM 611 C C . LYS A 1 83 ? -10.340 -1.471 6.171 1.00 95.50 83 LYS A C 1
ATOM 613 O O . LYS A 1 83 ? -9.165 -1.580 5.828 1.00 95.50 83 LYS A O 1
ATOM 618 N N . GLN A 1 84 ? -11.355 -1.633 5.319 1.00 95.38 84 GLN A N 1
ATOM 619 C CA . GLN A 1 84 ? -11.164 -1.878 3.888 1.00 95.38 84 GLN A CA 1
ATOM 620 C C . GLN A 1 84 ? -10.415 -0.728 3.210 1.00 95.38 84 GLN A C 1
ATOM 622 O O . GLN A 1 84 ? -9.470 -0.992 2.476 1.00 95.38 84 GLN A O 1
ATOM 627 N N . ALA A 1 85 ? -10.749 0.527 3.516 1.00 95.88 85 ALA A N 1
ATOM 628 C CA . ALA A 1 85 ? -10.056 1.690 2.969 1.00 95.88 85 ALA A CA 1
ATOM 629 C C . ALA A 1 85 ? -8.573 1.731 3.372 1.00 95.88 85 ALA A C 1
ATOM 631 O O . ALA A 1 85 ? -7.725 2.064 2.546 1.00 95.88 85 ALA A O 1
ATOM 632 N N . ILE A 1 86 ? -8.236 1.350 4.613 1.00 97.44 86 ILE A N 1
ATOM 633 C CA . ILE A 1 86 ? -6.834 1.225 5.043 1.00 97.44 86 ILE A CA 1
ATOM 634 C C . ILE A 1 86 ? -6.124 0.129 4.238 1.00 97.44 86 ILE A C 1
ATOM 636 O O . ILE A 1 86 ? -5.028 0.359 3.732 1.00 97.44 86 ILE A O 1
ATOM 640 N N . VAL A 1 87 ? -6.749 -1.044 4.086 1.00 97.62 87 VAL A N 1
ATOM 641 C CA . VAL A 1 87 ? -6.179 -2.164 3.319 1.00 97.62 87 VAL A CA 1
ATOM 642 C C . VAL A 1 87 ? -5.989 -1.799 1.847 1.00 97.62 87 VAL A C 1
ATOM 644 O O . VAL A 1 87 ? -4.915 -2.031 1.305 1.00 97.62 87 VAL A O 1
ATOM 647 N N . GLU A 1 88 ? -6.972 -1.174 1.202 1.00 96.94 88 GLU A N 1
ATOM 648 C CA . GLU A 1 88 ? -6.828 -0.665 -0.167 1.00 96.94 88 GLU A CA 1
ATOM 649 C C . GLU A 1 88 ? -5.698 0.359 -0.275 1.00 96.94 88 GLU A C 1
ATOM 651 O O . GLU A 1 88 ? -4.917 0.327 -1.227 1.00 96.94 88 GLU A O 1
ATOM 656 N N . GLY A 1 89 ? -5.595 1.248 0.715 1.00 97.38 89 GLY A N 1
ATOM 657 C CA . GLY A 1 89 ? -4.515 2.218 0.816 1.00 97.38 89 GLY A CA 1
ATOM 658 C C . GLY A 1 89 ? -3.141 1.557 0.872 1.00 97.38 89 GLY A C 1
ATOM 659 O O . GLY A 1 89 ? -2.212 2.102 0.294 1.00 97.38 89 GLY A O 1
ATOM 660 N N . ILE A 1 90 ? -3.004 0.396 1.521 1.00 97.81 90 ILE A N 1
ATOM 661 C CA . ILE A 1 90 ? -1.766 -0.399 1.532 1.00 97.81 90 ILE A CA 1
ATOM 662 C C . ILE A 1 90 ? -1.549 -1.059 0.170 1.00 97.81 90 ILE A C 1
ATOM 664 O O . ILE A 1 90 ? -0.477 -0.924 -0.409 1.00 97.81 90 ILE A O 1
ATOM 668 N N . LEU A 1 91 ? -2.567 -1.729 -0.378 1.00 96.31 91 LEU A N 1
ATOM 669 C CA . LEU A 1 91 ? -2.463 -2.484 -1.633 1.00 96.31 91 LEU A CA 1
ATOM 670 C C . LEU A 1 91 ? -2.054 -1.616 -2.829 1.00 96.31 91 LEU A C 1
ATOM 672 O O . LEU A 1 91 ? -1.317 -2.077 -3.691 1.00 96.31 91 LEU A O 1
ATOM 676 N N . ARG A 1 92 ? -2.474 -0.347 -2.882 1.00 95.81 92 ARG A N 1
ATOM 677 C CA . ARG A 1 92 ? -2.082 0.584 -3.961 1.00 95.81 92 ARG A CA 1
ATOM 678 C C . ARG A 1 92 ? -0.599 0.963 -3.944 1.00 95.81 92 ARG A C 1
ATOM 680 O O . ARG A 1 92 ? -0.101 1.483 -4.936 1.00 95.81 92 ARG A O 1
ATOM 687 N N . ARG A 1 93 ? 0.092 0.743 -2.825 1.00 95.94 93 ARG A N 1
ATOM 688 C CA . ARG A 1 93 ? 1.489 1.146 -2.597 1.00 95.94 93 ARG A CA 1
ATOM 689 C C . ARG A 1 93 ? 2.256 0.093 -1.803 1.00 95.94 93 ARG A C 1
ATOM 691 O O . ARG A 1 93 ? 3.113 0.415 -0.981 1.00 95.94 93 ARG A O 1
ATOM 698 N N . TRP A 1 94 ? 1.917 -1.173 -2.026 1.00 94.75 94 TRP A N 1
ATOM 699 C CA . TRP A 1 94 ? 2.393 -2.272 -1.194 1.00 94.75 94 TRP A CA 1
ATOM 700 C C . TRP A 1 94 ? 3.920 -2.386 -1.203 1.00 94.75 94 TRP A C 1
ATOM 702 O O . TRP A 1 94 ? 4.493 -2.694 -0.167 1.00 94.75 94 TRP A O 1
ATOM 712 N N . THR A 1 95 ? 4.571 -2.034 -2.316 1.00 92.75 95 THR A N 1
ATOM 713 C CA . THR A 1 95 ? 6.036 -1.999 -2.458 1.00 92.75 95 THR A CA 1
ATOM 714 C C . THR A 1 95 ? 6.713 -1.051 -1.467 1.00 92.75 95 THR A C 1
ATOM 716 O O . THR A 1 95 ? 7.841 -1.296 -1.057 1.00 92.75 95 THR A O 1
ATOM 719 N N . TYR A 1 96 ? 6.026 0.014 -1.042 1.00 95.38 96 TYR A N 1
ATOM 720 C CA . TYR A 1 96 ? 6.505 0.913 0.008 1.00 95.38 96 TYR A CA 1
ATOM 721 C C . TYR A 1 96 ? 6.068 0.465 1.407 1.00 95.38 96 TYR A C 1
ATOM 723 O O . TYR A 1 96 ? 6.784 0.698 2.375 1.00 95.38 96 TYR A O 1
ATOM 731 N N . CYS A 1 97 ? 4.881 -0.134 1.542 1.00 95.75 97 CYS A N 1
ATOM 732 C CA . CYS A 1 97 ? 4.343 -0.563 2.837 1.00 95.75 97 CYS A CA 1
ATOM 733 C C . CYS A 1 97 ? 5.006 -1.830 3.391 1.00 95.75 97 CYS A C 1
ATOM 735 O O . CYS A 1 97 ? 5.096 -1.976 4.607 1.00 95.75 97 CYS A O 1
ATOM 737 N N . LEU A 1 98 ? 5.397 -2.751 2.512 1.00 93.12 98 LEU A N 1
ATOM 738 C CA . LEU A 1 98 ? 5.858 -4.100 2.832 1.00 93.12 98 LEU A CA 1
ATOM 739 C C . LEU A 1 98 ? 7.164 -4.372 2.066 1.00 93.12 98 LEU A C 1
ATOM 741 O O . LEU A 1 98 ? 7.163 -5.178 1.137 1.00 93.12 98 LEU A O 1
ATOM 745 N N . PRO A 1 99 ? 8.264 -3.671 2.406 1.00 88.19 99 PRO A N 1
ATOM 746 C CA . PRO A 1 99 ? 9.513 -3.743 1.643 1.00 88.19 99 PRO A CA 1
ATOM 747 C C . PRO A 1 99 ? 10.169 -5.127 1.699 1.00 88.19 99 PRO A C 1
ATOM 749 O O . PRO A 1 99 ? 10.895 -5.496 0.783 1.00 88.19 99 PRO A O 1
ATOM 752 N N . ASP A 1 100 ? 9.887 -5.892 2.754 1.00 87.56 100 ASP A N 1
ATOM 753 C CA . ASP A 1 100 ? 10.458 -7.222 2.974 1.00 87.56 100 ASP A CA 1
ATOM 754 C C . ASP A 1 100 ? 9.672 -8.334 2.259 1.00 87.56 100 ASP A C 1
ATOM 756 O O . ASP A 1 100 ? 10.024 -9.507 2.369 1.00 87.56 100 ASP A O 1
ATOM 760 N N . TRP A 1 101 ? 8.584 -7.996 1.550 1.00 88.12 101 TRP A N 1
ATOM 761 C CA . TRP A 1 101 ? 7.818 -8.961 0.767 1.00 88.12 101 TRP A CA 1
ATOM 762 C C . TRP A 1 101 ? 7.950 -8.688 -0.742 1.00 88.12 101 TRP A C 1
ATOM 764 O O . TRP A 1 101 ? 7.765 -7.550 -1.176 1.00 88.12 101 TRP A O 1
ATOM 774 N N . PRO A 1 102 ? 8.160 -9.722 -1.573 1.00 89.94 102 PRO A N 1
ATOM 775 C CA . PRO A 1 102 ? 8.414 -11.106 -1.179 1.00 89.94 102 PRO A CA 1
ATOM 776 C C . PRO A 1 102 ? 9.864 -11.308 -0.709 1.00 89.94 102 PRO A C 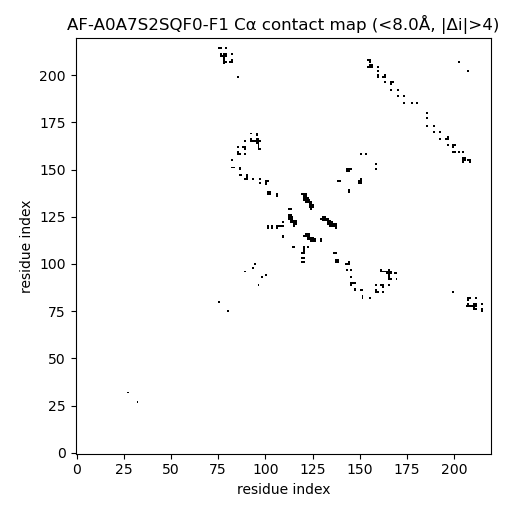1
ATOM 778 O O . PRO A 1 102 ? 10.755 -10.561 -1.109 1.00 89.94 102 PRO A O 1
ATOM 781 N N . ASP A 1 103 ? 10.114 -12.358 0.079 1.00 88.12 103 ASP A N 1
ATOM 782 C CA . ASP A 1 103 ? 11.483 -12.784 0.384 1.00 88.12 103 ASP A CA 1
ATOM 783 C C . ASP A 1 103 ? 12.122 -13.385 -0.875 1.00 88.12 103 ASP A C 1
ATOM 785 O O . ASP A 1 103 ? 11.877 -14.535 -1.246 1.00 88.12 103 ASP A O 1
ATOM 789 N N . THR A 1 104 ? 12.935 -12.582 -1.556 1.00 86.81 104 THR A N 1
ATOM 790 C CA . THR A 1 104 ? 13.593 -12.968 -2.806 1.00 86.81 104 THR A CA 1
ATOM 791 C C . THR A 1 104 ? 14.698 -13.997 -2.611 1.00 86.81 104 THR A C 1
ATOM 793 O O . THR A 1 104 ? 15.055 -14.666 -3.577 1.00 86.81 104 THR A O 1
ATOM 796 N N . SER A 1 105 ? 15.198 -14.195 -1.386 1.00 87.12 105 SER A N 1
ATOM 797 C CA . SER A 1 105 ? 16.228 -15.204 -1.109 1.00 87.12 105 SER A CA 1
ATOM 798 C C . SER A 1 105 ? 15.722 -16.635 -1.316 1.00 87.12 105 SER A C 1
ATOM 800 O O . SER A 1 105 ? 16.505 -17.531 -1.626 1.00 87.12 105 SER A O 1
ATOM 802 N N . GLN A 1 106 ? 14.407 -16.836 -1.189 1.00 83.94 106 GLN A N 1
ATOM 803 C CA . GLN A 1 106 ? 13.738 -18.128 -1.362 1.00 83.94 106 GLN A CA 1
ATOM 804 C C . GLN A 1 106 ? 13.166 -18.314 -2.775 1.00 83.94 106 GLN A C 1
ATOM 806 O O . GLN A 1 106 ? 12.717 -19.405 -3.135 1.00 83.94 106 GLN A O 1
ATOM 811 N N . ILE A 1 107 ? 13.170 -17.259 -3.595 1.00 87.94 107 ILE A N 1
ATOM 812 C CA . ILE A 1 107 ? 12.611 -17.283 -4.944 1.00 87.94 107 ILE A CA 1
ATOM 813 C C . ILE A 1 107 ? 13.703 -17.738 -5.913 1.00 87.94 107 ILE A C 1
ATOM 815 O O . ILE A 1 107 ? 14.596 -16.982 -6.288 1.00 87.94 107 ILE A O 1
ATOM 819 N N . GLY A 1 108 ? 13.631 -18.999 -6.337 1.00 88.00 108 GLY A N 1
ATOM 820 C CA . GLY A 1 108 ? 14.469 -19.502 -7.427 1.00 88.00 108 GLY A CA 1
ATOM 821 C C . GLY A 1 108 ? 14.147 -18.822 -8.763 1.00 88.00 108 GLY A C 1
ATOM 822 O O . GLY A 1 108 ? 13.053 -18.298 -8.946 1.00 88.00 108 GLY A O 1
ATOM 823 N N . GLY A 1 109 ? 15.074 -18.886 -9.722 1.00 90.38 109 GLY A N 1
ATOM 824 C CA . GLY A 1 109 ? 14.924 -18.248 -11.037 1.00 90.38 109 GLY A CA 1
ATOM 825 C C . GLY A 1 109 ? 13.767 -18.780 -11.907 1.00 90.38 109 GLY A C 1
ATOM 826 O O . GLY A 1 109 ? 13.126 -19.786 -11.567 1.00 90.38 109 GLY A O 1
ATOM 827 N N . PRO A 1 110 ? 13.508 -18.125 -13.057 1.00 93.50 110 PRO A N 1
ATOM 828 C CA . PRO A 1 110 ? 12.407 -18.478 -13.947 1.00 93.50 110 PRO A CA 1
ATOM 829 C C . PRO A 1 110 ? 12.545 -19.918 -14.476 1.00 93.50 110 PRO A C 1
ATOM 831 O O . PRO A 1 110 ? 13.635 -20.320 -14.895 1.00 93.50 110 PRO A O 1
ATOM 834 N N . PRO A 1 111 ? 11.463 -20.720 -14.475 1.00 94.00 111 PRO A N 1
ATOM 835 C CA . PRO A 1 111 ? 11.452 -21.998 -15.180 1.00 94.00 111 PRO A CA 1
ATOM 836 C C . PRO A 1 111 ? 11.625 -21.815 -16.699 1.00 94.00 111 PRO A C 1
ATOM 838 O O . PRO A 1 111 ? 11.406 -20.734 -17.244 1.00 94.00 111 PRO A O 1
ATOM 841 N N . LYS A 1 112 ? 12.015 -22.888 -17.400 1.00 96.12 112 LYS A N 1
ATOM 842 C CA . LYS A 1 112 ? 12.193 -22.866 -18.861 1.00 96.12 112 LYS A CA 1
ATOM 843 C C . LYS A 1 112 ? 10.895 -22.443 -19.558 1.00 96.12 112 LYS A C 1
ATOM 845 O O . LYS A 1 112 ? 9.832 -22.951 -19.219 1.00 96.12 112 LYS A O 1
ATOM 850 N N . GLY A 1 113 ? 11.010 -21.538 -20.527 1.00 96.12 113 GLY A N 1
ATOM 851 C CA . GLY A 1 113 ? 9.874 -20.994 -21.268 1.00 96.12 113 GLY A CA 1
ATOM 852 C C . GLY A 1 113 ? 9.087 -19.915 -20.526 1.00 96.12 113 GLY A C 1
ATOM 853 O O . GLY A 1 113 ? 8.023 -19.525 -20.999 1.00 96.12 113 GLY A O 1
ATOM 854 N N . PHE A 1 114 ? 9.597 -19.418 -19.394 1.00 97.69 114 PHE A N 1
ATOM 855 C CA . PHE A 1 114 ? 9.010 -18.321 -18.628 1.00 97.69 114 PHE A CA 1
ATOM 856 C C . PHE A 1 114 ? 9.974 -17.136 -18.493 1.00 97.69 114 PHE A C 1
ATOM 858 O O . PHE A 1 114 ? 11.193 -17.304 -18.469 1.00 97.69 114 PHE A O 1
ATOM 865 N N . VAL A 1 115 ? 9.416 -15.932 -18.353 1.00 96.50 115 VAL A N 1
ATOM 866 C CA . VAL A 1 115 ? 10.147 -14.684 -18.075 1.00 96.50 115 VAL A CA 1
ATOM 867 C C . VAL A 1 115 ? 9.552 -13.964 -16.869 1.00 96.50 115 VAL A C 1
ATOM 869 O O . VAL A 1 115 ? 8.355 -14.059 -16.610 1.00 96.50 115 VAL A O 1
ATOM 872 N N . GLU A 1 116 ? 10.387 -13.249 -16.119 1.00 95.06 116 GLU A N 1
ATOM 873 C CA . GLU A 1 116 ? 9.968 -12.488 -14.937 1.00 95.06 116 GLU A CA 1
ATOM 874 C C . GLU A 1 116 ? 9.302 -11.162 -15.318 1.00 95.06 116 GLU A C 1
ATOM 876 O O . GLU A 1 116 ? 9.789 -10.427 -16.175 1.00 95.06 116 GLU A O 1
ATOM 881 N N . CYS A 1 117 ? 8.180 -10.835 -14.675 1.00 89.44 117 CYS A N 1
ATOM 882 C CA . CYS A 1 117 ? 7.310 -9.729 -15.093 1.00 89.44 117 CYS A CA 1
ATOM 883 C C . CYS A 1 117 ? 7.485 -8.459 -14.262 1.00 89.44 117 CYS A C 1
ATOM 885 O O . CYS A 1 117 ? 6.506 -7.858 -13.822 1.00 89.44 117 CYS A O 1
ATOM 887 N N . GLY A 1 118 ? 8.735 -8.066 -14.009 1.00 84.44 118 GLY A N 1
ATOM 888 C CA . GLY A 1 118 ? 9.062 -6.872 -13.218 1.00 84.44 118 GLY A CA 1
ATOM 889 C C . GLY A 1 118 ? 8.730 -6.988 -11.724 1.00 84.44 118 GLY A C 1
ATOM 890 O O . GLY A 1 118 ? 9.005 -6.062 -10.966 1.00 84.44 118 GLY A O 1
ATOM 891 N N . PHE A 1 119 ? 8.179 -8.125 -11.291 1.00 87.50 119 PHE A N 1
ATOM 892 C CA . PHE A 1 119 ? 7.945 -8.461 -9.893 1.00 87.50 119 PHE A CA 1
ATOM 893 C C . PHE A 1 119 ? 8.683 -9.758 -9.561 1.00 87.50 119 PHE A C 1
ATOM 895 O O . PHE A 1 119 ? 8.389 -10.775 -10.197 1.00 87.50 119 PHE A O 1
ATOM 902 N N . PRO A 1 120 ? 9.580 -9.749 -8.559 1.00 89.31 120 PRO A N 1
ATOM 903 C CA . PRO A 1 120 ? 10.315 -10.938 -8.160 1.00 89.31 120 PRO A CA 1
ATOM 904 C C . PRO A 1 120 ? 9.401 -12.136 -7.884 1.00 89.31 120 PRO A C 1
ATOM 906 O O . PRO A 1 120 ? 8.470 -12.037 -7.080 1.00 89.31 120 PRO A O 1
ATOM 909 N N . GLY A 1 121 ? 9.649 -13.260 -8.557 1.00 91.56 121 GLY A N 1
ATOM 910 C CA . GLY A 1 121 ? 8.903 -14.511 -8.360 1.00 91.56 121 GLY A CA 1
ATOM 911 C C . GLY A 1 121 ? 7.570 -14.628 -9.098 1.00 91.56 121 GLY A C 1
ATOM 912 O O . GLY A 1 121 ? 6.886 -15.641 -8.932 1.00 91.56 121 GLY A O 1
ATOM 913 N N . LEU A 1 122 ? 7.200 -13.631 -9.909 1.00 94.12 122 LEU A N 1
ATOM 914 C CA . LEU A 1 122 ? 6.059 -13.701 -10.820 1.00 94.12 122 LEU A CA 1
ATOM 915 C C . LEU A 1 122 ? 6.552 -13.865 -12.259 1.00 94.12 122 LEU A C 1
ATOM 917 O O . LEU A 1 122 ? 7.206 -12.979 -12.812 1.00 94.12 122 LEU A O 1
ATOM 921 N N . TYR A 1 123 ? 6.179 -14.980 -12.873 1.00 96.25 123 TYR A N 1
ATOM 922 C CA . TYR A 1 123 ? 6.637 -15.365 -14.198 1.00 96.25 123 TYR A CA 1
ATOM 923 C C . TYR A 1 123 ? 5.471 -15.548 -15.166 1.00 96.25 123 TYR A C 1
ATOM 925 O O . TYR A 1 123 ? 4.430 -16.085 -14.784 1.00 96.25 123 TYR A O 1
ATOM 933 N N . ILE A 1 124 ? 5.661 -15.147 -16.422 1.00 97.44 124 ILE A N 1
ATOM 934 C CA . ILE A 1 124 ? 4.722 -15.392 -17.524 1.00 97.44 124 ILE A CA 1
ATOM 935 C C . ILE A 1 124 ? 5.401 -16.273 -18.568 1.00 97.44 124 ILE A C 1
ATOM 937 O O . ILE A 1 124 ? 6.560 -16.047 -18.922 1.00 97.44 124 ILE A O 1
ATOM 941 N N . GLY A 1 125 ? 4.686 -17.288 -19.040 1.00 97.50 125 GLY A N 1
ATOM 942 C CA . GLY A 1 125 ? 5.154 -18.178 -20.090 1.00 97.50 125 GLY A CA 1
ATOM 943 C C . GLY A 1 125 ? 5.101 -17.507 -21.462 1.00 97.50 125 GLY A C 1
ATOM 944 O O . GLY A 1 125 ? 4.133 -16.818 -21.800 1.00 97.50 125 GLY A O 1
ATOM 945 N N . VAL A 1 126 ? 6.172 -17.677 -22.236 1.00 97.50 126 VAL A N 1
ATOM 946 C CA . VAL A 1 126 ? 6.404 -16.995 -23.525 1.00 97.50 126 VAL A CA 1
ATOM 947 C C . VAL A 1 126 ? 6.701 -17.952 -24.680 1.00 97.50 126 VAL A C 1
ATOM 949 O O . VAL A 1 126 ? 6.801 -17.512 -25.822 1.00 97.50 126 VAL A O 1
ATOM 952 N N . GLU A 1 127 ? 6.844 -19.249 -24.408 1.00 96.19 127 GLU A N 1
ATOM 953 C CA . GLU A 1 127 ? 7.025 -20.284 -25.432 1.00 96.19 127 GLU A CA 1
ATOM 954 C C . GLU A 1 127 ? 5.675 -20.891 -25.830 1.00 96.19 127 GLU A C 1
ATOM 956 O O . GLU A 1 127 ? 4.720 -20.815 -25.070 1.00 96.19 127 GLU A O 1
ATOM 961 N N . ASN A 1 128 ? 5.580 -21.518 -27.008 1.00 95.44 128 ASN A N 1
ATOM 962 C CA . ASN A 1 128 ? 4.309 -22.031 -27.548 1.00 95.44 128 ASN A CA 1
ATOM 963 C C . ASN A 1 128 ? 3.533 -22.930 -26.569 1.00 95.44 128 ASN A C 1
ATOM 965 O O . ASN A 1 128 ? 2.309 -22.844 -26.516 1.00 95.44 128 ASN A O 1
ATOM 969 N N . ASP A 1 129 ? 4.240 -23.755 -25.792 1.00 96.88 129 ASP A N 1
ATOM 970 C CA . ASP A 1 129 ? 3.628 -24.703 -24.854 1.00 96.88 129 ASP A CA 1
ATOM 971 C C . ASP A 1 129 ? 3.205 -24.052 -23.526 1.00 96.88 129 ASP A C 1
ATOM 973 O O . ASP A 1 129 ? 2.378 -24.610 -22.813 1.00 96.88 129 ASP A O 1
ATOM 977 N N . THR A 1 130 ? 3.756 -22.881 -23.188 1.00 95.94 130 THR A N 1
ATOM 978 C CA . THR A 1 130 ? 3.531 -22.176 -21.911 1.00 95.94 130 THR A CA 1
ATOM 979 C C . THR A 1 130 ? 2.917 -20.787 -22.105 1.00 95.94 130 THR A C 1
ATOM 981 O O . THR A 1 130 ? 2.756 -20.034 -21.144 1.00 95.94 130 THR A O 1
ATOM 984 N N . LEU A 1 131 ? 2.591 -20.403 -23.342 1.00 96.88 131 LEU A N 1
ATOM 985 C CA . LEU A 1 131 ? 2.243 -19.031 -23.694 1.00 96.88 131 LEU A CA 1
ATOM 986 C C . LEU A 1 131 ? 1.014 -18.556 -22.914 1.00 96.88 131 LEU A C 1
ATOM 988 O O . LEU A 1 131 ? -0.089 -19.079 -23.068 1.00 96.88 131 LEU A O 1
ATOM 992 N N . GLY A 1 132 ? 1.205 -17.510 -22.112 1.00 92.81 132 GLY A N 1
ATOM 993 C CA . GLY A 1 132 ? 0.145 -16.916 -21.298 1.00 92.81 132 GLY A CA 1
ATOM 994 C C . GLY A 1 132 ? -0.096 -17.605 -19.953 1.00 92.81 132 GLY A C 1
ATOM 995 O O . GLY A 1 132 ? -0.921 -17.119 -19.178 1.00 92.81 132 GLY A O 1
ATOM 996 N N . GLU A 1 133 ? 0.625 -18.682 -19.630 1.00 96.94 133 GLU A N 1
ATOM 997 C CA . GLU A 1 133 ? 0.619 -19.242 -18.280 1.00 96.94 133 GLU A CA 1
ATOM 998 C C . GLU A 1 133 ? 1.276 -18.274 -17.292 1.00 96.94 133 GLU A C 1
ATOM 1000 O O . GLU A 1 133 ? 2.281 -17.634 -17.603 1.00 96.94 133 GLU A O 1
ATOM 1005 N N . VAL A 1 134 ? 0.724 -18.179 -16.081 1.00 95.94 134 VAL A N 1
ATOM 1006 C CA . VAL A 1 134 ? 1.256 -17.322 -15.014 1.00 95.94 134 VAL A CA 1
ATOM 1007 C C . VAL A 1 134 ? 1.659 -18.189 -13.832 1.00 95.94 134 VAL A C 1
ATOM 1009 O O . VAL A 1 134 ? 0.822 -18.872 -13.240 1.00 95.94 134 VAL A O 1
ATOM 1012 N N . ILE A 1 135 ? 2.933 -18.124 -13.454 1.00 94.50 135 ILE A N 1
ATOM 1013 C CA . ILE A 1 135 ? 3.467 -18.803 -12.275 1.00 94.50 135 ILE A CA 1
ATOM 1014 C C . ILE A 1 135 ? 3.829 -17.755 -11.231 1.00 94.50 135 ILE A C 1
ATOM 1016 O O . ILE A 1 135 ? 4.682 -16.903 -11.453 1.00 94.50 135 ILE A O 1
ATOM 1020 N N . ASP A 1 136 ? 3.214 -17.866 -10.059 1.00 92.88 136 ASP A N 1
ATOM 1021 C CA . ASP A 1 136 ? 3.570 -17.082 -8.881 1.00 92.88 136 ASP A CA 1
ATOM 1022 C C . ASP A 1 136 ? 4.237 -17.994 -7.848 1.00 92.88 136 ASP A C 1
ATOM 1024 O O . ASP A 1 136 ? 3.553 -18.807 -7.214 1.00 92.88 136 ASP A O 1
ATOM 1028 N N . ARG A 1 137 ? 5.563 -17.866 -7.725 1.00 92.00 137 ARG A N 1
ATOM 1029 C CA . ARG A 1 137 ? 6.418 -18.622 -6.795 1.00 92.00 137 ARG A CA 1
ATOM 1030 C C . ARG A 1 137 ? 6.626 -17.928 -5.453 1.00 92.00 137 ARG A C 1
ATOM 1032 O O . ARG A 1 137 ? 7.353 -18.454 -4.615 1.00 92.00 137 ARG A O 1
ATOM 1039 N N . ARG A 1 138 ? 6.039 -16.751 -5.247 1.00 91.00 138 ARG A N 1
ATOM 1040 C CA . ARG A 1 138 ? 6.150 -16.042 -3.971 1.00 91.00 138 ARG A CA 1
ATOM 1041 C C . ARG A 1 138 ? 5.436 -16.841 -2.890 1.00 91.00 138 ARG A C 1
ATOM 1043 O O . ARG A 1 138 ? 4.445 -17.520 -3.169 1.00 91.00 138 ARG A O 1
ATOM 1050 N N . ASP A 1 139 ? 5.919 -16.733 -1.659 1.00 86.38 139 ASP A N 1
ATOM 1051 C CA . ASP A 1 139 ? 5.262 -17.381 -0.533 1.00 86.38 139 ASP A CA 1
ATOM 1052 C C . ASP A 1 139 ? 3.876 -16.759 -0.293 1.00 86.38 139 ASP A C 1
ATOM 1054 O O . ASP A 1 139 ? 3.726 -15.542 -0.126 1.00 86.38 139 ASP A O 1
ATOM 1058 N N . LYS A 1 140 ? 2.855 -17.617 -0.341 1.00 82.25 140 LYS A N 1
ATOM 1059 C CA . LYS A 1 140 ? 1.441 -17.266 -0.157 1.00 82.25 140 LYS A CA 1
ATOM 1060 C C . LYS A 1 140 ? 0.949 -17.613 1.243 1.00 82.25 140 LYS A C 1
ATOM 1062 O O . LYS A 1 140 ? -0.104 -17.119 1.644 1.00 82.25 140 LYS A O 1
ATOM 1067 N N . GLU A 1 141 ? 1.673 -18.478 1.946 1.00 79.69 141 GLU A N 1
ATOM 1068 C CA . GLU A 1 141 ? 1.266 -19.039 3.230 1.00 79.69 141 GLU A CA 1
ATOM 1069 C C . GLU A 1 141 ? 2.042 -18.410 4.382 1.00 79.69 141 GLU A C 1
ATOM 1071 O O . GLU A 1 141 ? 1.434 -18.078 5.402 1.00 79.69 141 GLU A O 1
ATOM 1076 N N . ASN A 1 142 ? 3.346 -18.176 4.205 1.00 75.38 142 ASN A N 1
ATOM 1077 C CA . ASN A 1 142 ? 4.169 -17.510 5.207 1.00 75.38 142 ASN A CA 1
ATOM 1078 C C . ASN A 1 142 ? 4.417 -16.037 4.852 1.00 75.38 142 ASN A C 1
ATOM 1080 O O . ASN A 1 142 ? 4.496 -15.629 3.692 1.00 75.38 142 ASN A O 1
ATOM 1084 N N . GLY A 1 143 ? 4.525 -15.217 5.897 1.00 76.44 143 GLY A N 1
ATOM 1085 C CA . GLY A 1 143 ? 4.726 -13.774 5.789 1.00 76.44 143 GLY A CA 1
ATOM 1086 C C . GLY A 1 143 ? 3.428 -12.972 5.665 1.00 76.44 143 GLY A C 1
ATOM 1087 O O . GLY A 1 143 ? 2.351 -13.397 6.085 1.00 76.44 143 GLY A O 1
ATOM 1088 N N . CYS A 1 144 ? 3.551 -11.762 5.121 1.00 82.62 144 CYS A N 1
ATOM 1089 C CA . CYS A 1 144 ? 2.448 -10.820 4.945 1.00 82.62 144 CYS A CA 1
ATOM 1090 C C . CYS A 1 144 ? 2.265 -10.494 3.454 1.00 82.62 144 CYS A C 1
ATOM 1092 O O . CYS A 1 144 ? 2.601 -9.388 3.026 1.00 82.62 144 CYS A O 1
ATOM 1094 N N . PRO A 1 145 ? 1.777 -11.444 2.629 1.00 89.06 145 PRO A N 1
ATOM 1095 C CA . PRO A 1 145 ? 1.498 -11.148 1.234 1.00 89.06 145 PRO A CA 1
ATOM 1096 C C . PRO A 1 145 ? 0.502 -9.982 1.120 1.00 89.06 145 PRO A C 1
ATOM 1098 O O . PRO A 1 145 ? -0.474 -9.934 1.883 1.00 89.06 145 PRO A O 1
ATOM 1101 N N . PRO A 1 146 ? 0.694 -9.058 0.157 1.00 91.88 146 PRO A N 1
ATOM 1102 C CA . PRO A 1 146 ? -0.170 -7.914 -0.098 1.00 91.88 146 PRO A CA 1
ATOM 1103 C C . PRO A 1 146 ? -1.452 -8.375 -0.798 1.00 91.88 146 PRO A C 1
ATOM 1105 O O . PRO A 1 146 ? -1.757 -8.001 -1.927 1.00 91.88 146 PRO A O 1
ATOM 1108 N N . ILE A 1 147 ? -2.213 -9.222 -0.116 1.00 92.06 147 ILE A N 1
ATOM 1109 C CA . ILE A 1 147 ? -3.524 -9.703 -0.527 1.00 92.06 147 ILE A CA 1
ATOM 1110 C C . ILE A 1 147 ? -4.548 -9.285 0.519 1.00 92.06 147 ILE A C 1
ATOM 1112 O O . ILE A 1 147 ? -4.309 -9.334 1.728 1.00 92.06 147 ILE A O 1
ATOM 1116 N N . GLN A 1 148 ? -5.720 -8.867 0.047 1.00 93.62 148 GLN A N 1
ATOM 1117 C CA . GLN A 1 148 ? -6.762 -8.297 0.899 1.00 93.62 148 GLN A CA 1
ATOM 1118 C C . GLN A 1 148 ? -7.174 -9.243 2.039 1.00 93.62 148 GLN A C 1
ATOM 1120 O O . GLN A 1 148 ? -7.364 -8.801 3.170 1.00 93.62 148 GLN A O 1
ATOM 1125 N N . SER A 1 149 ? -7.278 -10.544 1.759 1.00 92.38 149 SER A N 1
ATOM 1126 C CA . SER A 1 149 ? -7.661 -11.570 2.736 1.00 92.38 149 SER A CA 1
ATOM 1127 C C . SER A 1 149 ? -6.643 -11.746 3.867 1.00 92.38 149 SER A C 1
ATOM 1129 O O . SER A 1 149 ? -7.047 -12.058 4.988 1.00 92.38 149 SER A O 1
ATOM 1131 N N . THR A 1 150 ? -5.353 -11.532 3.602 1.00 93.00 150 THR A N 1
ATOM 1132 C CA . THR A 1 150 ? -4.290 -11.552 4.618 1.00 93.00 150 THR A CA 1
ATOM 1133 C C . THR A 1 150 ? -4.303 -10.259 5.417 1.00 93.00 150 THR A C 1
ATOM 1135 O O . THR A 1 150 ? -4.423 -10.296 6.640 1.00 93.00 150 THR A O 1
ATOM 1138 N N . LEU A 1 151 ? -4.292 -9.110 4.738 1.00 95.25 151 LEU A N 1
ATOM 1139 C CA . LEU A 1 151 ? -4.242 -7.805 5.397 1.00 95.25 151 LEU A CA 1
ATOM 1140 C C . LEU A 1 151 ? -5.464 -7.551 6.294 1.00 95.25 151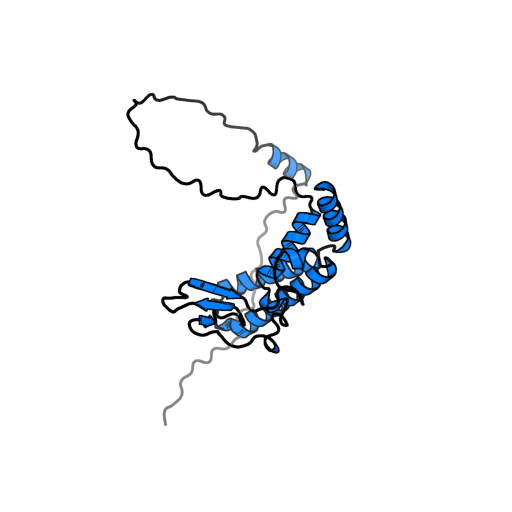 LEU A C 1
ATOM 1142 O O . LEU A 1 151 ? -5.322 -7.033 7.396 1.00 95.25 151 LEU A O 1
ATOM 1146 N N . LEU A 1 152 ? -6.670 -7.975 5.900 1.00 95.19 152 LEU A N 1
ATOM 1147 C CA . LEU A 1 152 ? -7.876 -7.804 6.727 1.00 95.19 152 LEU A CA 1
ATOM 1148 C C . LEU A 1 152 ? -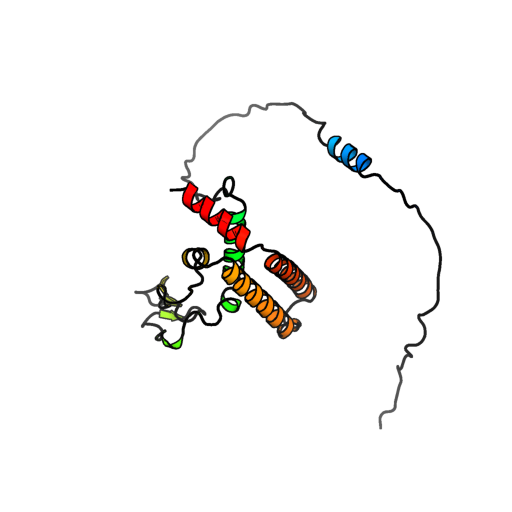7.827 -8.555 8.070 1.00 95.19 152 LEU A C 1
ATOM 1150 O O . LEU A 1 152 ? -8.550 -8.179 9.002 1.00 95.19 152 LEU A O 1
ATOM 1154 N N . LYS A 1 153 ? -6.998 -9.600 8.183 1.00 93.62 153 LYS A N 1
ATOM 1155 C CA . LYS A 1 153 ? -6.804 -10.358 9.430 1.00 93.62 153 LYS A CA 1
ATOM 1156 C C . LYS A 1 153 ? -5.893 -9.627 10.417 1.00 93.62 153 LYS A C 1
ATOM 1158 O O . LYS A 1 153 ? -5.990 -9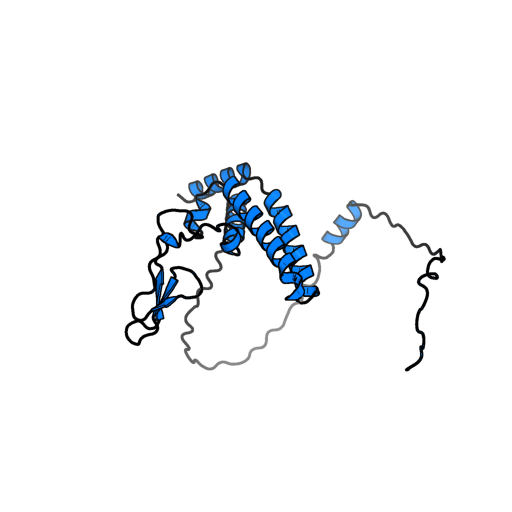.892 11.613 1.00 93.62 153 LYS A O 1
ATOM 1163 N N . LEU A 1 154 ? -5.062 -8.696 9.946 1.00 94.88 154 LEU A N 1
ATOM 1164 C CA . LEU A 1 154 ? -4.147 -7.946 10.801 1.00 94.88 154 LEU A CA 1
ATOM 1165 C C . LEU A 1 154 ? -4.895 -6.957 11.715 1.00 94.88 154 LEU A C 1
ATOM 1167 O O . LEU A 1 154 ? -5.980 -6.464 11.364 1.00 94.88 154 LEU A O 1
ATOM 1171 N N . PRO A 1 155 ? -4.332 -6.632 12.892 1.00 96.56 155 PRO A N 1
ATOM 1172 C CA . PRO A 1 155 ? -4.821 -5.547 13.734 1.00 96.56 155 PRO A CA 1
ATOM 1173 C C . PRO A 1 155 ? -4.826 -4.214 12.982 1.00 96.56 155 PRO A C 1
ATOM 1175 O O . PRO A 1 155 ? -3.873 -3.873 12.281 1.00 96.56 155 PRO A O 1
ATOM 1178 N N . THR A 1 156 ? -5.861 -3.393 13.175 1.00 97.19 156 THR A N 1
ATOM 1179 C CA . THR A 1 156 ? -5.957 -2.110 12.454 1.00 97.19 156 THR A CA 1
ATOM 1180 C C . THR A 1 156 ? -4.811 -1.161 12.809 1.00 97.19 156 THR A C 1
ATOM 1182 O O . THR A 1 156 ? -4.370 -0.386 11.966 1.00 97.19 156 THR A O 1
ATOM 1185 N N . LYS A 1 157 ? -4.271 -1.245 14.030 1.00 97.38 157 LYS A N 1
ATOM 1186 C CA . LYS A 1 157 ? -3.107 -0.449 14.453 1.00 97.38 157 LYS A CA 1
ATOM 1187 C C . LYS A 1 157 ? -1.856 -0.765 13.620 1.00 97.38 157 LYS A C 1
ATOM 1189 O O . LYS A 1 157 ? -1.076 0.132 13.303 1.00 97.38 157 LYS A O 1
ATOM 1194 N N . GLU A 1 158 ? -1.680 -2.029 13.259 1.00 96.62 158 GLU A N 1
ATOM 1195 C CA . GLU A 1 158 ? -0.564 -2.489 12.436 1.00 96.62 158 GLU A CA 1
ATOM 1196 C C . GLU A 1 158 ? -0.748 -2.033 10.986 1.00 96.62 158 GLU A C 1
ATOM 1198 O O . GLU A 1 158 ? 0.125 -1.369 10.434 1.00 96.62 158 GLU A O 1
ATOM 1203 N N . LEU A 1 159 ? -1.947 -2.231 10.425 1.00 97.12 159 LEU A N 1
ATOM 1204 C CA . LEU A 1 159 ? -2.316 -1.718 9.100 1.00 97.12 159 LEU A CA 1
ATOM 1205 C C . LEU A 1 159 ? -2.131 -0.197 8.987 1.00 97.12 159 LEU A C 1
ATOM 1207 O O . LEU A 1 159 ? -1.604 0.306 7.998 1.00 97.12 159 LEU A O 1
ATOM 1211 N N . GLN A 1 160 ? -2.519 0.553 10.019 1.00 97.31 160 GLN A N 1
ATOM 1212 C CA . GLN A 1 160 ? -2.304 1.996 10.082 1.00 97.31 160 GLN A CA 1
ATOM 1213 C C . GLN A 1 160 ? -0.812 2.348 10.035 1.00 97.31 160 GLN A C 1
ATOM 1215 O O . GLN A 1 160 ? -0.434 3.333 9.400 1.00 97.31 160 GLN A O 1
ATOM 1220 N N . SER A 1 161 ? 0.033 1.552 10.691 1.00 97.19 161 SER A N 1
ATOM 1221 C CA . SER A 1 161 ? 1.485 1.746 10.697 1.00 97.19 161 SER A CA 1
ATOM 1222 C C . SER A 1 161 ? 2.079 1.476 9.313 1.00 97.19 161 SER A C 1
ATOM 1224 O O . SER A 1 161 ? 2.798 2.333 8.800 1.00 97.19 161 SER A O 1
ATOM 1226 N N . TYR A 1 162 ? 1.689 0.375 8.659 1.00 97.25 162 TYR A N 1
ATOM 1227 C CA . TYR A 1 162 ? 2.091 0.069 7.281 1.00 97.25 162 TYR A CA 1
ATOM 1228 C C . TYR A 1 162 ? 1.664 1.151 6.291 1.00 97.25 162 TYR A C 1
ATOM 1230 O O . TYR A 1 162 ? 2.478 1.623 5.499 1.00 97.25 162 TYR A O 1
ATOM 1238 N N . LEU A 1 163 ? 0.404 1.591 6.355 1.00 97.94 163 LEU A N 1
ATOM 1239 C CA . LEU A 1 163 ? -0.116 2.634 5.474 1.00 97.94 163 LEU A CA 1
ATOM 1240 C C . LEU A 1 163 ? 0.665 3.942 5.635 1.00 97.94 163 LEU A C 1
ATOM 1242 O O . LEU A 1 163 ? 1.060 4.556 4.647 1.00 97.94 163 LEU A O 1
ATOM 1246 N N . ARG A 1 164 ? 0.911 4.363 6.880 1.00 97.75 164 ARG A N 1
ATOM 1247 C CA . ARG A 1 164 ? 1.673 5.584 7.166 1.00 97.75 164 ARG A CA 1
ATOM 1248 C C . ARG A 1 164 ? 3.100 5.493 6.647 1.00 97.75 164 ARG A C 1
ATOM 1250 O O . ARG A 1 164 ? 3.536 6.416 5.968 1.00 97.75 164 ARG A O 1
ATOM 1257 N N . TYR A 1 165 ? 3.783 4.388 6.933 1.00 97.75 165 TYR A N 1
ATOM 1258 C CA . TYR A 1 165 ? 5.142 4.150 6.460 1.00 97.75 165 TYR A CA 1
ATOM 1259 C C . TYR A 1 165 ? 5.213 4.197 4.930 1.00 97.75 165 TYR A C 1
ATOM 1261 O O . TYR A 1 165 ? 6.035 4.920 4.372 1.00 97.75 165 TYR A O 1
ATOM 1269 N N . GLY A 1 166 ? 4.288 3.515 4.248 1.00 97.88 166 GLY A N 1
ATOM 1270 C CA . GLY A 1 166 ? 4.233 3.512 2.789 1.00 97.88 166 GLY A CA 1
ATOM 1271 C C . GLY A 1 166 ? 3.971 4.893 2.189 1.00 97.88 166 GLY A C 1
ATOM 1272 O O . GLY A 1 166 ? 4.618 5.259 1.214 1.00 97.88 166 GLY A O 1
ATOM 1273 N N . ILE A 1 167 ? 3.076 5.695 2.780 1.00 98.44 167 ILE A N 1
ATOM 1274 C CA . ILE A 1 167 ? 2.837 7.078 2.331 1.00 98.44 167 ILE A CA 1
ATOM 1275 C C . ILE A 1 167 ? 4.083 7.945 2.547 1.00 98.44 167 ILE A C 1
ATOM 1277 O O . ILE A 1 167 ? 4.446 8.718 1.667 1.00 98.44 167 ILE A O 1
ATOM 1281 N N . GLU A 1 168 ? 4.752 7.824 3.695 1.00 98.25 168 GLU A N 1
ATOM 1282 C CA . GLU A 1 168 ? 5.971 8.586 3.997 1.00 98.25 168 GLU A CA 1
ATOM 1283 C C . GLU A 1 168 ? 7.109 8.228 3.028 1.00 98.25 168 GLU A C 1
ATOM 1285 O O . GLU A 1 168 ? 7.760 9.126 2.493 1.00 98.25 168 GLU A O 1
ATOM 1290 N N . LYS A 1 169 ? 7.287 6.940 2.710 1.00 98.25 169 LYS A N 1
ATOM 1291 C CA . LYS A 1 169 ? 8.239 6.479 1.689 1.00 98.25 169 LYS A CA 1
ATOM 1292 C C . LYS A 1 169 ? 7.868 6.931 0.281 1.00 98.25 169 LYS A C 1
ATOM 1294 O O . LYS A 1 169 ? 8.746 7.358 -0.461 1.00 98.25 169 LYS A O 1
ATOM 1299 N N . GLN A 1 170 ? 6.586 6.901 -0.072 1.00 97.81 170 GLN A N 1
ATOM 1300 C CA . GLN A 1 170 ? 6.115 7.384 -1.367 1.00 97.81 170 GLN A CA 1
ATOM 1301 C C . GLN A 1 170 ? 6.332 8.898 -1.521 1.00 97.81 170 GLN A C 1
ATOM 1303 O O . GLN A 1 170 ? 6.716 9.351 -2.595 1.00 97.81 170 GLN A O 1
ATOM 1308 N N . ILE A 1 171 ? 6.133 9.682 -0.454 1.00 98.06 171 ILE A N 1
ATOM 1309 C CA . ILE A 1 171 ? 6.462 11.114 -0.445 1.00 98.06 171 ILE A CA 1
ATOM 1310 C C . ILE A 1 171 ? 7.969 11.308 -0.627 1.00 98.06 171 ILE A C 1
ATOM 1312 O O . ILE A 1 171 ? 8.356 12.095 -1.479 1.00 98.06 171 ILE A O 1
ATOM 1316 N N . ALA A 1 172 ? 8.809 10.592 0.127 1.00 98.06 172 ALA A N 1
ATOM 1317 C CA . ALA A 1 172 ? 10.264 10.701 -0.002 1.00 98.06 172 ALA A CA 1
ATOM 1318 C C . ALA A 1 172 ? 10.735 10.385 -1.431 1.00 98.06 172 ALA A C 1
ATOM 1320 O O . ALA A 1 172 ? 11.450 11.179 -2.031 1.00 98.06 172 ALA A O 1
ATOM 1321 N N . HIS A 1 173 ? 10.232 9.297 -2.017 1.00 97.19 173 HIS A N 1
ATOM 1322 C CA . HIS A 1 173 ? 10.535 8.928 -3.397 1.00 97.19 173 HIS A CA 1
ATOM 1323 C C . HIS A 1 173 ? 10.081 9.998 -4.405 1.00 97.19 173 HIS A C 1
ATOM 1325 O O . HIS A 1 173 ? 10.796 10.301 -5.356 1.00 97.19 173 HIS A O 1
ATOM 1331 N N . LEU A 1 174 ? 8.910 10.611 -4.195 1.00 97.12 174 LEU A N 1
ATOM 1332 C CA . LEU A 1 174 ? 8.422 11.707 -5.039 1.00 97.12 174 LEU A CA 1
ATOM 1333 C C . LEU A 1 174 ? 9.300 12.968 -4.927 1.00 97.12 174 LEU A C 1
ATOM 1335 O O . LEU A 1 174 ? 9.444 13.703 -5.900 1.00 97.12 174 LEU A O 1
ATOM 1339 N N . GLU A 1 175 ? 9.863 13.239 -3.748 1.00 97.31 175 GLU A N 1
ATOM 1340 C CA . GLU A 1 175 ? 10.785 14.360 -3.526 1.00 97.31 175 GLU A CA 1
ATOM 1341 C C . GLU A 1 175 ? 12.145 14.122 -4.190 1.00 97.31 175 GLU A C 1
ATOM 1343 O O . GLU A 1 175 ? 12.675 15.023 -4.837 1.00 97.31 175 GLU A O 1
ATOM 1348 N N . GLU A 1 176 ? 12.680 12.905 -4.072 1.00 97.75 176 GLU A N 1
ATOM 1349 C CA . GLU A 1 176 ? 13.944 12.490 -4.695 1.00 97.75 176 GLU A CA 1
ATOM 1350 C C . GLU A 1 176 ? 13.884 12.589 -6.226 1.00 97.75 176 GLU A C 1
ATOM 1352 O O . GLU A 1 176 ? 14.833 13.055 -6.851 1.00 97.75 176 GLU A O 1
ATOM 1357 N N . ASN A 1 177 ? 12.742 12.234 -6.820 1.00 96.69 177 ASN A N 1
ATOM 1358 C CA . ASN A 1 177 ? 12.536 12.212 -8.272 1.00 96.69 177 ASN A CA 1
ATOM 1359 C C . ASN A 1 177 ? 11.722 13.420 -8.768 1.00 96.69 177 ASN A C 1
ATOM 1361 O O . ASN A 1 177 ? 11.079 13.382 -9.815 1.00 96.69 177 ASN A O 1
ATOM 1365 N N . LYS A 1 178 ? 11.728 14.534 -8.023 1.00 95.25 178 LYS A N 1
ATOM 1366 C CA . LYS A 1 178 ? 10.942 15.733 -8.360 1.00 95.25 178 LYS A CA 1
ATOM 1367 C C . LYS A 1 178 ? 11.231 16.269 -9.769 1.00 95.25 178 LYS A C 1
ATOM 1369 O O . LYS A 1 178 ? 10.330 16.828 -10.392 1.00 95.25 178 LYS A O 1
ATOM 1374 N N . ALA A 1 179 ? 12.468 16.132 -10.246 1.00 95.88 179 ALA A N 1
ATOM 1375 C CA . ALA A 1 179 ? 12.887 16.605 -11.565 1.00 95.88 179 ALA A CA 1
ATOM 1376 C C . ALA A 1 179 ? 12.242 15.821 -12.724 1.00 95.88 179 ALA A C 1
ATOM 1378 O O . ALA A 1 179 ? 12.074 16.378 -13.807 1.00 95.88 179 ALA A O 1
ATOM 1379 N N . ASP A 1 180 ? 11.814 14.580 -12.479 1.00 95.62 180 ASP A N 1
ATOM 1380 C CA . ASP A 1 180 ? 11.245 13.688 -13.497 1.00 95.62 180 ASP A CA 1
ATOM 1381 C C . ASP A 1 180 ? 9.747 13.936 -13.732 1.00 95.62 180 ASP A C 1
ATOM 1383 O O . ASP A 1 180 ? 9.109 13.312 -14.585 1.00 95.62 180 ASP A O 1
ATOM 1387 N N . HIS A 1 181 ? 9.154 14.860 -12.973 1.00 92.69 181 HIS A N 1
ATOM 1388 C CA . HIS A 1 181 ? 7.727 15.136 -12.991 1.00 92.69 181 HIS A CA 1
ATOM 1389 C C . HIS A 1 181 ? 7.432 16.584 -13.380 1.00 92.69 181 HIS A C 1
ATOM 1391 O O . HIS A 1 181 ? 8.076 17.530 -12.929 1.00 92.69 181 HIS A O 1
ATOM 1397 N N . ALA A 1 182 ? 6.362 16.780 -14.154 1.00 96.25 182 ALA A N 1
ATOM 1398 C CA . ALA A 1 182 ? 5.819 18.113 -14.380 1.00 96.25 182 ALA A CA 1
ATOM 1399 C C . ALA A 1 182 ? 5.442 18.772 -13.039 1.00 96.25 182 ALA A C 1
ATOM 1401 O O . ALA A 1 182 ? 4.791 18.155 -12.192 1.00 96.25 182 ALA A O 1
ATOM 1402 N N . THR A 1 183 ? 5.802 20.049 -12.860 1.00 95.81 183 THR A N 1
ATOM 1403 C CA . THR A 1 183 ? 5.616 20.786 -11.596 1.00 95.81 183 THR A CA 1
ATOM 1404 C C . THR A 1 183 ? 4.183 20.725 -11.056 1.00 95.81 183 THR A C 1
ATOM 1406 O O . THR A 1 183 ? 3.995 20.622 -9.843 1.00 95.81 183 THR A O 1
ATOM 1409 N N . SER A 1 184 ? 3.169 20.781 -11.928 1.00 96.25 184 SER A N 1
ATOM 1410 C CA . SER A 1 184 ? 1.756 20.652 -11.542 1.00 96.25 184 SER A CA 1
ATOM 1411 C C . SER A 1 184 ? 1.446 19.266 -10.973 1.00 96.25 184 SER A C 1
ATOM 1413 O O . SER A 1 184 ? 0.950 19.167 -9.852 1.00 96.25 184 SER A O 1
ATOM 1415 N N . VAL A 1 185 ? 1.830 18.207 -11.692 1.00 96.25 185 VAL A N 1
ATOM 1416 C CA . VAL A 1 185 ? 1.618 16.805 -11.297 1.00 96.25 185 VAL A CA 1
ATOM 1417 C C . VAL A 1 185 ? 2.299 16.502 -9.966 1.00 96.25 185 VAL A C 1
ATOM 1419 O O . VAL A 1 185 ? 1.675 15.927 -9.074 1.00 96.25 185 VAL A O 1
ATOM 1422 N N . TYR A 1 186 ? 3.549 16.940 -9.786 1.00 96.75 186 TYR A N 1
ATOM 1423 C CA . TYR A 1 186 ? 4.267 16.787 -8.519 1.00 96.75 186 TYR A CA 1
ATOM 1424 C C . TYR A 1 186 ? 3.521 17.476 -7.363 1.00 96.75 186 TYR A C 1
ATOM 1426 O O . TYR A 1 186 ? 3.287 16.857 -6.324 1.00 96.75 186 TYR A O 1
ATOM 1434 N N . ARG A 1 187 ? 3.094 18.737 -7.537 1.00 97.62 187 ARG A N 1
ATOM 1435 C CA . ARG A 1 187 ? 2.399 19.499 -6.482 1.00 97.62 187 ARG A CA 1
ATOM 1436 C C . ARG A 1 187 ? 1.073 18.853 -6.088 1.00 97.62 187 ARG A C 1
ATOM 1438 O O . ARG A 1 187 ? 0.808 18.707 -4.895 1.00 97.62 187 ARG A O 1
ATOM 1445 N N . GLU A 1 188 ? 0.265 18.461 -7.069 1.00 97.81 188 GLU A N 1
ATOM 1446 C CA . GLU A 1 188 ? -1.033 17.816 -6.846 1.00 97.81 188 GLU A CA 1
ATOM 1447 C C . GLU A 1 188 ? -0.873 16.462 -6.150 1.00 97.81 188 GLU A C 1
ATOM 1449 O O . GLU A 1 188 ? -1.515 16.209 -5.127 1.00 97.81 188 GLU A O 1
ATOM 1454 N N . THR A 1 189 ? 0.046 15.627 -6.643 1.00 97.25 189 THR A N 1
ATOM 1455 C CA . THR A 1 189 ? 0.325 14.300 -6.075 1.00 97.25 189 THR A CA 1
ATOM 1456 C C . THR A 1 189 ? 0.816 14.419 -4.637 1.00 97.25 189 THR A C 1
ATOM 1458 O O . THR A 1 189 ? 0.298 13.758 -3.735 1.00 97.25 189 THR A O 1
ATOM 1461 N N . ARG A 1 190 ? 1.762 15.326 -4.381 1.00 97.75 190 ARG A N 1
ATOM 1462 C CA . ARG A 1 190 ? 2.286 15.586 -3.040 1.00 97.75 190 ARG A CA 1
ATOM 1463 C C . ARG A 1 190 ? 1.198 16.068 -2.081 1.00 97.75 190 ARG A C 1
ATOM 1465 O O . ARG A 1 190 ? 1.116 15.587 -0.952 1.00 97.75 190 ARG A O 1
ATOM 1472 N N . ALA A 1 191 ? 0.351 17.004 -2.511 1.00 98.25 191 ALA A N 1
ATOM 1473 C CA . ALA A 1 191 ? -0.751 17.505 -1.692 1.00 98.25 191 ALA A CA 1
ATOM 1474 C C . ALA A 1 191 ? -1.761 16.395 -1.352 1.00 98.25 191 ALA A C 1
ATOM 1476 O O . ALA A 1 191 ? -2.205 16.298 -0.203 1.00 98.25 191 ALA A O 1
ATOM 1477 N N . ALA A 1 192 ? -2.079 15.525 -2.316 1.00 97.88 192 ALA A N 1
ATOM 1478 C CA . ALA A 1 192 ? -2.940 14.366 -2.100 1.00 97.88 192 ALA A CA 1
ATOM 1479 C C . ALA A 1 192 ? -2.338 13.386 -1.077 1.00 97.88 192 ALA A C 1
ATOM 1481 O O . ALA A 1 192 ? -3.027 13.006 -0.128 1.00 97.88 192 ALA A O 1
ATOM 1482 N N . LEU A 1 193 ? -1.047 13.055 -1.199 1.00 98.06 193 LEU A N 1
ATOM 1483 C CA . LEU A 1 193 ? -0.342 12.175 -0.258 1.00 98.06 193 LEU A CA 1
ATOM 1484 C C . LEU A 1 193 ? -0.283 12.761 1.161 1.00 98.06 193 LEU A C 1
ATOM 1486 O O . LEU A 1 193 ? -0.472 12.038 2.137 1.00 98.06 193 LEU A O 1
ATOM 1490 N N . LEU A 1 194 ? -0.086 14.074 1.309 1.00 98.06 194 LEU A N 1
ATOM 1491 C CA . LEU A 1 194 ? -0.106 14.731 2.623 1.00 98.06 194 LEU A CA 1
ATOM 1492 C C . LEU A 1 194 ? -1.495 14.697 3.271 1.00 98.06 194 LEU A C 1
ATOM 1494 O O . LEU A 1 194 ? -1.614 14.439 4.474 1.00 98.06 194 LEU A O 1
ATOM 1498 N N . LYS A 1 195 ? -2.553 14.923 2.483 1.00 98.12 195 LYS A N 1
ATOM 1499 C CA . LYS A 1 195 ? -3.937 14.794 2.955 1.00 98.12 195 LYS A CA 1
ATOM 1500 C C . LYS A 1 195 ? -4.217 13.365 3.415 1.00 98.12 195 LYS A C 1
ATOM 1502 O O . LYS A 1 195 ? -4.787 13.168 4.489 1.00 98.12 195 LYS A O 1
ATOM 1507 N N . GLU A 1 196 ? -3.778 12.384 2.636 1.00 97.19 196 GLU A N 1
ATOM 1508 C CA . GLU A 1 196 ? -3.925 10.974 2.971 1.00 97.19 196 GLU A CA 1
ATOM 1509 C C . GLU A 1 196 ? -3.119 10.592 4.220 1.00 97.19 196 GLU A C 1
ATOM 1511 O O . GLU A 1 196 ? -3.653 9.923 5.097 1.00 97.19 196 GLU A O 1
ATOM 1516 N N . SER A 1 197 ? -1.887 11.087 4.379 1.00 97.31 197 SER A N 1
ATOM 1517 C CA . SER A 1 197 ? -1.075 10.882 5.589 1.00 97.31 197 SER A CA 1
ATOM 1518 C C . SER A 1 197 ? -1.779 11.416 6.842 1.00 97.31 197 SER A C 1
ATOM 1520 O O . SER A 1 197 ? -1.839 10.743 7.877 1.00 97.31 197 SER A O 1
ATOM 1522 N N . LYS A 1 198 ? -2.393 12.605 6.749 1.00 97.56 198 LYS A N 1
ATOM 1523 C CA . LYS A 1 198 ? -3.204 13.173 7.836 1.00 97.56 198 LYS A CA 1
ATOM 1524 C C . LYS A 1 198 ? -4.411 12.289 8.157 1.00 97.56 198 LYS A C 1
ATOM 1526 O O . LYS A 1 198 ? -4.673 12.031 9.330 1.00 97.56 198 LYS A O 1
ATOM 1531 N N . GLN A 1 199 ? -5.118 11.803 7.138 1.00 96.25 199 GLN A N 1
ATOM 1532 C CA . GLN A 1 199 ? -6.243 10.883 7.315 1.00 96.25 199 GLN A CA 1
ATOM 1533 C C . GLN A 1 199 ? -5.799 9.558 7.949 1.00 96.25 199 GLN A C 1
ATOM 1535 O O . GLN A 1 199 ? -6.422 9.103 8.906 1.00 96.25 199 GLN A O 1
ATOM 1540 N N . ALA A 1 200 ? -4.682 8.988 7.492 1.00 96.38 200 ALA A N 1
ATOM 1541 C CA . ALA A 1 200 ? -4.113 7.760 8.030 1.00 96.38 200 ALA A CA 1
ATOM 1542 C C . ALA A 1 200 ? -3.798 7.890 9.527 1.00 96.38 200 ALA A C 1
ATOM 1544 O O . ALA A 1 200 ? -4.038 6.959 10.290 1.00 96.38 200 ALA A O 1
ATOM 1545 N N . ARG A 1 201 ? -3.322 9.058 9.978 1.00 95.88 201 ARG A N 1
ATOM 1546 C CA . ARG A 1 201 ? -3.080 9.357 11.403 1.00 95.88 201 ARG A CA 1
ATOM 1547 C C . ARG A 1 201 ? -4.364 9.542 12.215 1.00 95.88 201 ARG A C 1
ATOM 1549 O O . ARG A 1 201 ? -4.355 9.278 13.411 1.00 95.88 201 ARG A O 1
ATOM 1556 N N . ALA A 1 202 ? -5.449 9.981 11.582 1.00 96.44 202 ALA A N 1
ATOM 1557 C CA . ALA A 1 202 ? -6.725 10.241 12.246 1.00 96.44 202 ALA A CA 1
ATOM 1558 C C . ALA A 1 202 ? -7.561 8.973 12.507 1.00 96.44 202 ALA A C 1
ATOM 1560 O O . ALA A 1 202 ? -8.511 9.026 13.288 1.00 96.44 202 ALA A O 1
ATOM 1561 N N . TYR A 1 203 ? -7.231 7.837 11.881 1.00 95.12 203 TYR A N 1
ATOM 1562 C CA . TYR A 1 203 ? -7.946 6.585 12.122 1.00 95.12 203 TYR A CA 1
ATOM 1563 C C . TYR A 1 203 ? -7.860 6.145 13.588 1.00 95.12 203 TYR A C 1
ATOM 1565 O O . TYR A 1 203 ? -6.780 6.031 14.169 1.00 95.12 203 TYR A O 1
ATOM 1573 N N . ASN A 1 204 ? -9.018 5.824 14.168 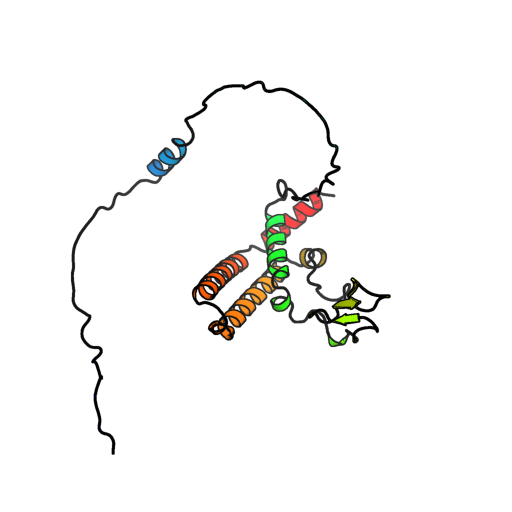1.00 96.19 204 ASN A N 1
ATOM 1574 C CA . ASN A 1 204 ? -9.112 5.238 15.499 1.00 96.19 204 ASN A CA 1
ATOM 1575 C C . ASN A 1 204 ? -9.108 3.706 15.389 1.00 96.19 204 ASN A C 1
ATOM 1577 O O . ASN A 1 204 ? -10.162 3.082 15.249 1.00 96.19 204 ASN A O 1
ATOM 1581 N N . ALA A 1 205 ? -7.917 3.105 15.456 1.00 95.88 205 ALA A N 1
ATOM 1582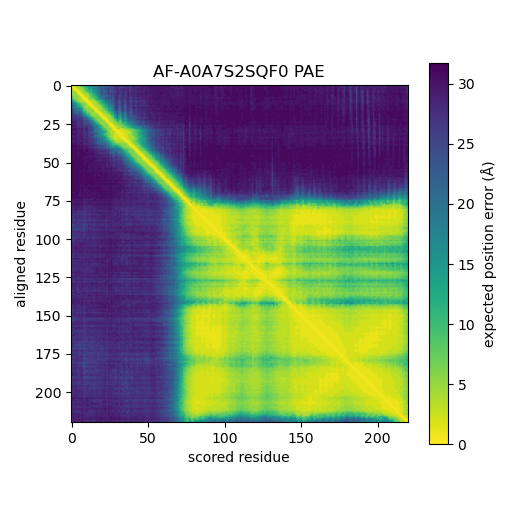 C CA . ALA A 1 205 ? -7.722 1.666 15.266 1.00 95.88 205 ALA A CA 1
ATOM 1583 C C . ALA A 1 205 ? -8.613 0.798 16.175 1.00 95.88 205 ALA A C 1
ATOM 1585 O O . ALA A 1 205 ? -9.215 -0.170 15.713 1.00 95.88 205 ALA A O 1
ATOM 1586 N N . THR A 1 206 ? -8.761 1.176 17.448 1.00 95.69 206 THR A N 1
ATOM 1587 C CA . THR A 1 206 ? -9.579 0.436 18.421 1.00 95.69 206 THR A CA 1
ATOM 1588 C C . THR A 1 206 ? -11.060 0.448 18.047 1.00 95.69 206 THR A C 1
ATOM 1590 O O . THR A 1 206 ? -11.739 -0.577 18.156 1.00 95.69 206 THR A O 1
ATOM 1593 N N . LYS A 1 207 ? -11.578 1.598 17.593 1.00 95.38 207 LYS A N 1
ATOM 1594 C CA . LYS A 1 207 ? -12.968 1.722 17.136 1.00 95.38 207 LYS A CA 1
ATOM 1595 C C . LYS A 1 207 ? -13.204 0.882 15.879 1.00 95.38 207 LYS A C 1
ATOM 1597 O O . LYS A 1 207 ? -14.163 0.112 15.848 1.00 95.38 207 LYS A O 1
ATOM 1602 N N . ILE A 1 208 ? -12.305 0.987 14.901 1.00 95.25 208 ILE A N 1
ATOM 1603 C CA . ILE A 1 208 ? -12.386 0.265 13.625 1.00 95.25 208 ILE A CA 1
ATOM 1604 C C . ILE A 1 208 ? -12.392 -1.249 13.857 1.00 95.25 208 ILE A C 1
ATOM 1606 O O . ILE A 1 208 ? -13.295 -1.932 13.381 1.00 95.25 208 ILE A O 1
ATOM 1610 N N . ASP A 1 209 ? -11.458 -1.785 14.653 1.00 94.88 209 ASP A N 1
ATOM 1611 C CA . ASP A 1 209 ? -11.415 -3.226 14.936 1.00 94.88 209 ASP A CA 1
ATOM 1612 C C . ASP A 1 209 ? -12.667 -3.711 15.684 1.00 94.88 209 ASP A C 1
ATOM 1614 O O . ASP A 1 209 ? -13.166 -4.807 15.415 1.00 94.88 209 ASP A O 1
ATOM 1618 N N . LYS A 1 210 ? -13.211 -2.906 16.608 1.00 93.25 210 LYS A N 1
ATOM 1619 C CA . LYS A 1 210 ? -14.453 -3.242 17.321 1.00 93.25 210 LYS A CA 1
ATOM 1620 C C . LYS A 1 210 ? -15.645 -3.318 16.368 1.00 93.25 210 LYS A C 1
ATOM 1622 O O . LYS A 1 210 ? -16.450 -4.241 16.476 1.00 93.25 210 LYS A O 1
ATOM 1627 N N . GLU A 1 211 ? -15.780 -2.357 15.463 1.00 92.44 211 GLU A N 1
ATOM 1628 C CA . GLU A 1 211 ? -16.863 -2.327 14.477 1.00 92.44 211 GLU A CA 1
ATOM 1629 C C . GLU A 1 211 ? -16.712 -3.420 13.413 1.00 92.44 211 GLU A C 1
ATOM 1631 O O . GLU A 1 211 ? -17.692 -4.092 13.095 1.00 92.44 211 GLU A O 1
ATOM 1636 N N . TYR A 1 212 ? -15.491 -3.679 12.943 1.00 92.50 212 TYR A N 1
ATOM 1637 C CA . TYR A 1 212 ? -15.204 -4.760 12.001 1.00 92.50 212 TYR A CA 1
ATOM 1638 C C . TYR A 1 212 ? -15.532 -6.142 12.587 1.00 92.50 212 TYR A C 1
ATOM 1640 O O . TYR A 1 212 ? -16.165 -6.973 11.943 1.00 92.50 212 TYR A O 1
ATOM 1648 N N . LYS A 1 213 ? -15.184 -6.403 13.853 1.00 90.56 213 LYS A N 1
ATOM 1649 C CA . LYS A 1 213 ? -15.556 -7.670 14.510 1.00 90.56 213 LYS A CA 1
ATOM 1650 C C . LYS A 1 213 ? -17.073 -7.853 14.593 1.00 90.56 213 LYS A C 1
ATOM 1652 O O . LYS A 1 213 ? -17.568 -8.954 14.363 1.00 90.56 213 LYS A O 1
ATOM 1657 N N . LYS A 1 214 ? -17.819 -6.779 14.879 1.00 89.12 214 LYS A N 1
ATOM 1658 C CA . LYS A 1 214 ? -19.291 -6.816 14.873 1.00 89.12 214 LYS A CA 1
ATOM 1659 C C . LYS A 1 214 ? -19.840 -7.143 13.485 1.00 89.12 214 LYS A C 1
ATOM 1661 O O . LYS A 1 214 ? -20.769 -7.933 13.386 1.00 89.12 214 LYS A O 1
ATOM 1666 N N . SER A 1 215 ? -19.259 -6.568 12.432 1.00 85.38 215 SER A N 1
ATOM 1667 C CA . SER A 1 215 ? -19.718 -6.788 11.059 1.00 85.38 215 SER A CA 1
ATOM 1668 C C . SER A 1 215 ? -19.479 -8.210 10.575 1.00 85.38 215 SER A C 1
ATOM 1670 O O . SER A 1 215 ? -20.342 -8.785 9.928 1.00 85.38 215 SER A O 1
ATOM 1672 N N . VAL A 1 216 ? -18.328 -8.797 10.912 1.00 83.44 216 VAL A N 1
ATOM 1673 C CA . VAL A 1 216 ? -18.001 -10.179 10.535 1.00 83.44 216 VAL A CA 1
ATOM 1674 C C . VAL A 1 216 ? -18.907 -11.180 11.255 1.00 83.44 216 VAL A C 1
ATOM 1676 O O . VAL A 1 216 ? -19.332 -12.160 10.652 1.00 83.44 216 VAL A O 1
ATOM 1679 N N . ASN A 1 217 ? -19.244 -10.920 12.521 1.00 76.62 217 ASN A N 1
ATOM 1680 C CA . ASN A 1 217 ? -20.134 -11.788 13.296 1.00 76.62 217 ASN A CA 1
ATOM 1681 C C . ASN A 1 217 ? -21.609 -11.670 12.891 1.00 76.62 217 ASN A C 1
ATOM 1683 O O . ASN A 1 217 ? -22.362 -12.596 13.147 1.00 76.62 217 ASN A O 1
ATOM 1687 N N . PHE A 1 218 ? -22.027 -10.559 12.279 1.00 65.06 218 PHE A N 1
ATOM 1688 C CA . PHE A 1 218 ? -23.405 -10.371 11.807 1.00 65.06 218 PHE A CA 1
ATOM 1689 C C . PHE A 1 218 ? -23.716 -11.149 10.515 1.00 65.06 218 PHE A C 1
ATOM 1691 O O . PHE A 1 218 ? -24.877 -11.359 10.187 1.00 65.06 218 PHE A O 1
ATOM 1698 N N . VAL A 1 219 ? -22.687 -11.549 9.764 1.00 59.75 219 VAL A N 1
ATOM 1699 C CA . VAL A 1 219 ? -22.823 -12.232 8.464 1.00 59.75 219 VAL A CA 1
ATOM 1700 C C . VAL A 1 219 ? -22.739 -13.765 8.602 1.00 59.75 219 VAL A C 1
ATOM 1702 O O . VAL A 1 219 ? -22.944 -14.475 7.621 1.00 59.75 219 VAL A O 1
ATOM 1705 N N . LYS A 1 220 ? -22.452 -14.283 9.804 1.00 50.66 220 LYS A N 1
ATOM 1706 C CA . LYS A 1 220 ? -22.478 -15.720 10.124 1.00 50.66 220 LYS A CA 1
ATOM 1707 C C . LYS A 1 220 ? -23.797 -16.105 10.776 1.00 50.66 220 LYS A C 1
ATOM 1709 O O . LYS A 1 220 ? -24.263 -17.221 10.471 1.00 50.66 220 LYS A O 1
#

Sequence (220 aa):
MMDESDDDKPLAQLQKEKEGDADSDNDLTLADMLKKIKSDRATKKKKVPKKKGAAMPEAASKRTKTSNSATSTAGLPSGALEKQAIVEGILRRWTYCLPDWPDTSQIGGPPKGFVECGFPGLYIGVENDTLGEVIDRRDKENGCPPIQSTLLKLPTKELQSYLRYGIEKQIAHLEENKADHATSVYRETRAALLKESKQARAYNATKIDKEYKKSVNFVK

Radius of gyration: 29.84 Å; Cα contacts (8 Å, |Δi|>4): 170; chains: 1; bounding box: 87×76×55 Å